Protein AF-A0A957QWM1-F1 (afdb_monomer_lite)

Radius of gyration: 22.32 Å; chains: 1; bounding box: 56×51×62 Å

Structure (mmCIF, N/CA/C/O backbone):
data_AF-A0A957QWM1-F1
#
_entry.id   AF-A0A957QWM1-F1
#
loop_
_atom_site.group_PDB
_atom_site.id
_atom_site.type_symbol
_atom_site.label_atom_id
_atom_site.label_alt_id
_atom_site.label_comp_id
_atom_site.label_asym_id
_atom_site.label_entity_id
_atom_site.label_seq_id
_atom_site.pdbx_PDB_ins_code
_atom_site.Cartn_x
_atom_site.Cartn_y
_atom_site.Cartn_z
_atom_site.occupancy
_atom_site.B_iso_or_equiv
_atom_site.auth_seq_id
_atom_site.auth_comp_id
_atom_site.auth_asym_id
_atom_site.auth_atom_id
_atom_site.pdbx_PDB_model_num
ATOM 1 N N . MET A 1 1 ? -5.860 8.822 11.029 1.00 34.59 1 MET A N 1
ATOM 2 C CA . MET A 1 1 ? -6.013 9.009 9.568 1.00 34.59 1 MET A CA 1
ATOM 3 C C . MET A 1 1 ? -4.699 9.344 8.873 1.00 34.59 1 MET A C 1
ATOM 5 O O . MET A 1 1 ? -4.435 8.721 7.858 1.00 34.59 1 MET A O 1
ATOM 9 N N . GLU A 1 2 ? -3.832 10.205 9.425 1.00 30.52 2 GLU A N 1
ATOM 10 C CA . GLU A 1 2 ? -2.492 10.461 8.845 1.00 30.52 2 GLU A CA 1
ATOM 11 C C . GLU A 1 2 ? -1.639 9.195 8.665 1.00 30.52 2 GLU A C 1
ATOM 13 O O . GLU A 1 2 ? -0.964 9.051 7.654 1.00 30.52 2 GLU A O 1
ATOM 18 N N . LEU A 1 3 ? -1.710 8.251 9.607 1.00 34.56 3 LEU A N 1
ATOM 19 C CA . LEU A 1 3 ? -0.945 7.001 9.556 1.00 34.56 3 LEU A CA 1
ATOM 20 C C . LEU A 1 3 ? -1.414 6.078 8.418 1.00 34.56 3 LEU A C 1
ATOM 22 O O . LEU A 1 3 ? -0.586 5.523 7.711 1.00 34.56 3 LEU A O 1
ATOM 26 N N . LEU A 1 4 ? -2.730 5.995 8.187 1.00 35.75 4 LEU A N 1
ATOM 27 C CA . LEU A 1 4 ? -3.327 5.248 7.074 1.00 35.75 4 LEU A CA 1
ATOM 28 C C . LEU A 1 4 ? -2.983 5.904 5.729 1.00 35.75 4 LEU A C 1
ATOM 30 O O . LEU A 1 4 ? -2.575 5.219 4.802 1.00 35.75 4 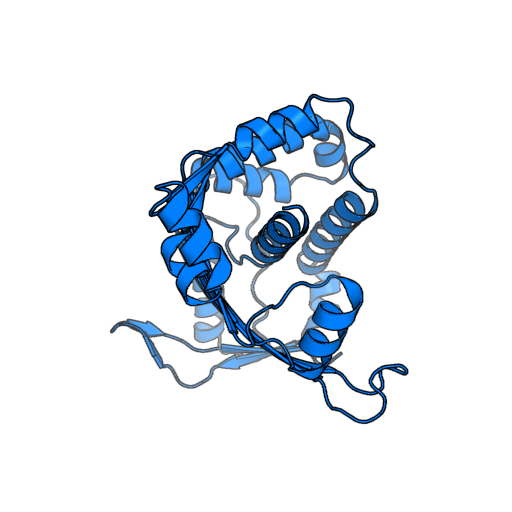LEU A O 1
ATOM 34 N N . ALA A 1 5 ? -3.070 7.235 5.645 1.00 37.25 5 ALA A N 1
ATOM 35 C CA . ALA A 1 5 ? -2.686 7.984 4.452 1.00 37.25 5 ALA A CA 1
ATOM 36 C C . ALA A 1 5 ? -1.186 7.840 4.139 1.00 37.25 5 ALA A C 1
ATOM 38 O O . ALA A 1 5 ? -0.833 7.652 2.982 1.00 37.25 5 ALA A O 1
ATOM 39 N N . MET A 1 6 ? -0.303 7.856 5.147 1.00 37.59 6 MET A N 1
ATOM 40 C CA . MET A 1 6 ? 1.131 7.580 4.966 1.00 37.59 6 MET A CA 1
ATOM 41 C C . MET A 1 6 ? 1.401 6.137 4.538 1.00 37.59 6 MET A C 1
ATOM 43 O O . MET A 1 6 ? 2.306 5.917 3.739 1.00 37.59 6 MET A O 1
ATOM 47 N N . LEU A 1 7 ? 0.639 5.170 5.055 1.00 37.47 7 LEU A N 1
ATOM 48 C CA . LEU A 1 7 ? 0.770 3.761 4.685 1.00 37.47 7 LEU A CA 1
ATOM 49 C C . LEU A 1 7 ? 0.307 3.528 3.240 1.00 37.47 7 LEU A C 1
ATOM 51 O O . LEU A 1 7 ? 0.988 2.862 2.473 1.00 37.47 7 LEU A O 1
ATOM 55 N N . ILE A 1 8 ? -0.797 4.155 2.830 1.00 42.56 8 ILE A N 1
ATOM 56 C CA . ILE A 1 8 ? -1.277 4.118 1.444 1.00 42.56 8 ILE A CA 1
ATOM 57 C C . ILE A 1 8 ? -0.281 4.823 0.513 1.00 42.56 8 ILE A C 1
ATOM 59 O O . ILE A 1 8 ? 0.028 4.291 -0.548 1.00 42.56 8 ILE A O 1
ATOM 63 N N . LEU A 1 9 ? 0.289 5.968 0.914 1.00 39.12 9 LEU A N 1
ATOM 64 C CA . LEU A 1 9 ? 1.302 6.672 0.117 1.00 39.12 9 LEU A CA 1
ATOM 65 C C . LEU A 1 9 ? 2.600 5.863 -0.016 1.00 39.12 9 LEU A C 1
ATOM 67 O O . LEU A 1 9 ? 3.214 5.854 -1.081 1.00 39.12 9 LEU A O 1
ATOM 71 N N . SER A 1 10 ? 3.030 5.186 1.053 1.00 36.62 10 SER A N 1
ATOM 72 C CA . SER A 1 10 ? 4.232 4.352 1.024 1.00 36.62 10 SER A CA 1
ATOM 73 C C . SER A 1 10 ? 4.019 3.098 0.181 1.00 36.62 10 SER A C 1
ATOM 75 O O . SER A 1 10 ? 4.904 2.744 -0.590 1.00 36.62 10 SER A O 1
ATOM 77 N N . ILE A 1 11 ? 2.830 2.494 0.227 1.00 40.88 11 ILE A N 1
ATOM 78 C CA . ILE A 1 11 ? 2.444 1.391 -0.660 1.00 40.88 11 ILE A CA 1
ATOM 79 C C . ILE A 1 11 ? 2.348 1.872 -2.114 1.00 40.88 11 ILE A C 1
ATOM 81 O O . ILE A 1 11 ? 2.872 1.208 -3.004 1.00 40.88 11 ILE A O 1
ATOM 85 N N . ALA A 1 12 ? 1.773 3.054 -2.363 1.00 40.28 12 ALA A N 1
ATOM 86 C CA . ALA A 1 12 ? 1.690 3.651 -3.696 1.00 40.28 12 ALA A CA 1
ATOM 87 C C . ALA A 1 12 ? 3.078 3.926 -4.301 1.00 40.28 12 ALA A C 1
ATOM 89 O O . ALA A 1 12 ? 3.280 3.737 -5.498 1.00 40.28 12 ALA A O 1
ATOM 90 N N . MET A 1 13 ? 4.061 4.300 -3.473 1.00 38.62 13 MET A N 1
ATOM 91 C CA . MET A 1 13 ? 5.461 4.452 -3.893 1.00 38.62 13 MET A CA 1
ATOM 92 C C . MET A 1 13 ? 6.170 3.123 -4.193 1.00 38.62 13 MET A C 1
ATOM 94 O O . MET A 1 13 ? 7.226 3.132 -4.822 1.00 38.62 13 MET A O 1
ATOM 98 N N . TRP A 1 14 ? 5.616 1.994 -3.748 1.00 35.03 14 TRP A N 1
ATOM 99 C CA . TRP A 1 14 ? 6.158 0.653 -3.976 1.00 35.03 14 TRP A CA 1
ATOM 100 C C . TRP A 1 14 ? 5.476 -0.083 -5.137 1.00 35.03 14 TRP A C 1
ATOM 102 O O . TRP A 1 14 ? 5.894 -1.192 -5.463 1.00 35.03 14 TRP A O 1
ATOM 112 N N . LEU A 1 15 ? 4.469 0.521 -5.783 1.00 37.53 15 LEU A N 1
ATOM 113 C CA . LEU A 1 15 ? 3.769 -0.051 -6.935 1.00 37.53 15 LEU A CA 1
ATOM 114 C C . LEU A 1 15 ? 4.699 -0.132 -8.163 1.00 37.53 15 LEU A C 1
ATOM 116 O O . LEU A 1 15 ? 5.075 0.902 -8.722 1.00 37.53 15 LEU A O 1
ATOM 120 N N . PRO A 1 16 ? 5.047 -1.337 -8.650 1.00 33.38 16 PRO A N 1
ATOM 121 C CA . PRO A 1 16 ? 5.692 -1.490 -9.942 1.00 33.38 16 PRO A CA 1
ATOM 122 C C . PRO A 1 16 ? 4.614 -1.425 -11.030 1.00 33.38 16 PRO A C 1
ATOM 124 O O . PRO A 1 16 ? 3.772 -2.312 -11.105 1.00 33.38 16 PRO A O 1
ATOM 127 N N . GLY A 1 17 ? 4.609 -0.389 -11.873 1.00 35.97 17 GLY A N 1
ATOM 128 C CA . GLY A 1 17 ? 3.589 -0.310 -12.932 1.00 35.97 17 GLY A CA 1
ATOM 129 C C . GLY A 1 17 ? 3.550 0.941 -13.805 1.00 35.97 17 GLY A C 1
ATOM 130 O O . GLY A 1 17 ? 2.538 1.201 -14.446 1.00 35.97 17 GLY A O 1
ATOM 131 N N . ALA A 1 18 ? 4.623 1.727 -13.880 1.00 38.81 18 ALA A N 1
ATOM 132 C CA . ALA A 1 18 ? 4.683 2.822 -14.842 1.00 38.81 18 ALA A CA 1
ATOM 133 C C . ALA A 1 18 ? 5.140 2.272 -16.193 1.00 38.81 18 ALA A C 1
ATOM 135 O O . ALA A 1 18 ? 6.291 1.885 -16.292 1.00 38.81 18 ALA A O 1
ATOM 136 N N . GLY A 1 19 ? 4.304 2.263 -17.235 1.00 35.34 19 GLY A N 1
ATOM 137 C CA . GLY A 1 19 ? 4.835 2.182 -18.600 1.00 35.34 19 GLY A CA 1
ATOM 138 C C . GLY A 1 19 ? 3.848 2.308 -19.755 1.00 35.34 19 GLY A C 1
ATOM 139 O O . GLY A 1 19 ? 4.083 3.202 -20.518 1.00 35.34 19 GLY A O 1
ATOM 140 N N . ALA A 1 20 ? 2.747 1.589 -19.916 1.00 38.19 20 ALA A N 1
ATOM 141 C CA . ALA A 1 20 ? 2.000 1.350 -21.164 1.00 38.19 20 ALA A CA 1
ATOM 142 C C . ALA A 1 20 ? 2.795 1.187 -22.500 1.00 38.19 20 ALA A C 1
ATOM 144 O O . ALA A 1 20 ? 3.648 2.007 -22.861 1.00 38.19 20 ALA A O 1
ATOM 145 N N . PRO A 1 21 ? 2.422 0.189 -23.322 1.00 41.09 21 PRO A N 1
ATOM 146 C CA . PRO A 1 21 ? 2.921 0.030 -24.675 1.00 41.09 21 PRO A CA 1
ATOM 147 C C . PRO A 1 21 ? 2.126 0.909 -25.657 1.00 41.09 21 PRO A C 1
ATOM 149 O O . PRO A 1 21 ? 0.908 1.037 -25.585 1.00 41.09 21 PRO A O 1
ATOM 152 N N . GLU A 1 22 ? 2.852 1.467 -26.620 1.00 38.69 22 GLU A N 1
ATOM 153 C CA . GLU A 1 22 ? 2.369 2.040 -27.882 1.00 38.69 22 GLU A CA 1
ATOM 154 C C . GLU A 1 22 ? 1.848 3.500 -27.922 1.00 38.69 22 GLU A C 1
ATOM 156 O O . GLU A 1 22 ? 0.783 3.882 -27.453 1.00 38.69 22 GLU A O 1
ATOM 161 N N . GLN A 1 23 ? 2.606 4.281 -28.704 1.00 34.94 23 GLN A N 1
ATOM 162 C CA . GLN A 1 23 ? 2.268 5.547 -29.368 1.00 34.94 23 GLN A CA 1
ATOM 163 C C . GLN A 1 23 ? 2.205 6.828 -28.530 1.00 34.94 23 GLN A C 1
ATOM 165 O O . GLN A 1 23 ? 1.185 7.507 -28.452 1.00 34.94 23 GLN A O 1
ATOM 170 N N . ARG A 1 24 ? 3.382 7.272 -28.091 1.00 33.34 24 ARG A N 1
ATOM 171 C CA . ARG A 1 24 ? 3.915 8.637 -28.279 1.00 33.34 24 ARG A CA 1
ATOM 172 C C . ARG A 1 24 ? 5.374 8.631 -27.831 1.00 33.34 24 ARG A C 1
ATOM 174 O O . ARG A 1 24 ? 5.812 7.643 -27.261 1.00 33.34 24 ARG A O 1
ATOM 181 N N . GLU A 1 25 ? 6.127 9.674 -28.164 1.00 37.94 25 GLU A N 1
ATOM 182 C CA . GLU A 1 25 ? 7.567 9.856 -27.903 1.00 37.94 25 GLU A CA 1
ATOM 183 C C . GLU A 1 25 ? 7.906 9.903 -26.393 1.00 37.94 25 GLU A C 1
ATOM 185 O O . GLU A 1 25 ? 8.427 10.890 -25.885 1.00 37.94 25 GLU A O 1
ATOM 190 N N . VAL A 1 26 ? 7.580 8.841 -25.660 1.00 41.78 26 VAL A N 1
ATOM 191 C CA . VAL A 1 26 ? 7.938 8.609 -24.263 1.00 41.78 26 VAL A CA 1
ATOM 192 C C . VAL A 1 26 ? 9.205 7.746 -24.280 1.00 41.78 26 VAL A C 1
ATOM 194 O O . VAL A 1 26 ? 9.207 6.709 -24.952 1.00 41.78 26 VAL A O 1
ATOM 197 N N . PRO A 1 27 ? 10.303 8.150 -23.618 1.00 44.88 27 PRO A N 1
ATOM 198 C CA . PRO A 1 27 ? 11.461 7.278 -23.485 1.00 44.88 27 PRO A CA 1
ATOM 199 C C . PRO A 1 27 ? 11.049 5.999 -22.732 1.00 44.88 27 PRO A C 1
ATOM 201 O O . PRO A 1 27 ? 10.305 6.103 -21.755 1.00 44.88 27 PRO A O 1
ATOM 204 N N . PRO A 1 28 ? 11.494 4.807 -23.167 1.00 52.81 28 PRO A N 1
ATOM 205 C CA . PRO A 1 28 ? 11.168 3.558 -22.487 1.00 52.81 28 PRO A CA 1
ATOM 206 C C . PRO A 1 28 ? 11.702 3.577 -21.052 1.00 52.81 28 PRO A C 1
ATOM 208 O O . PRO A 1 28 ? 12.704 4.237 -20.764 1.00 52.81 28 PRO A O 1
ATOM 211 N N . LEU A 1 29 ? 11.042 2.830 -20.163 1.00 57.38 29 LEU A N 1
ATOM 212 C CA . LEU A 1 29 ? 11.568 2.548 -18.829 1.00 57.38 29 LEU A CA 1
ATOM 213 C C . LEU A 1 29 ? 13.018 2.064 -18.926 1.00 57.38 29 LEU A C 1
ATOM 215 O O . LEU A 1 29 ? 13.377 1.410 -19.914 1.00 57.38 29 LEU A O 1
ATOM 219 N N . PRO A 1 30 ? 13.859 2.344 -17.914 1.00 63.72 30 PRO A N 1
ATOM 220 C CA . PRO A 1 30 ? 15.186 1.760 -17.887 1.00 63.72 30 PRO A CA 1
ATOM 221 C C . PRO A 1 30 ? 15.051 0.229 -17.956 1.00 63.72 30 PRO A C 1
ATOM 223 O O . PRO A 1 30 ? 14.226 -0.339 -17.227 1.00 63.72 30 PRO A O 1
ATOM 226 N N . PRO A 1 31 ? 15.836 -0.440 -18.821 1.00 71.62 31 PRO A N 1
ATOM 227 C CA . PRO A 1 31 ? 15.739 -1.882 -19.015 1.00 71.62 31 PRO A CA 1
ATOM 228 C C . PRO A 1 31 ? 15.984 -2.608 -17.687 1.00 71.62 31 PRO A C 1
ATOM 230 O O . PRO A 1 31 ? 16.801 -2.127 -16.896 1.00 71.62 31 PRO A O 1
ATOM 233 N N . PRO A 1 32 ? 15.330 -3.752 -17.418 1.00 77.00 32 PRO A N 1
ATOM 234 C CA . PRO A 1 32 ? 15.515 -4.479 -16.166 1.00 77.00 32 PRO A CA 1
ATOM 235 C C . PRO A 1 32 ? 16.982 -4.889 -15.972 1.00 77.00 32 PRO A C 1
ATOM 237 O O . PRO A 1 32 ? 17.725 -5.085 -16.935 1.00 77.00 32 PRO A O 1
ATOM 240 N N . PHE A 1 33 ? 17.414 -5.025 -14.715 1.00 81.06 33 PHE A N 1
ATOM 241 C CA . PHE A 1 33 ? 18.692 -5.684 -14.440 1.00 81.06 33 PHE A CA 1
ATOM 242 C C . PHE A 1 33 ? 18.548 -7.156 -14.814 1.00 81.06 33 PHE A C 1
ATOM 244 O O . PHE A 1 33 ? 17.674 -7.838 -14.286 1.00 81.06 33 PHE A O 1
ATOM 251 N N . CYS A 1 34 ? 19.383 -7.631 -15.733 1.00 82.50 34 CYS A N 1
ATOM 252 C CA . CYS A 1 34 ? 19.336 -9.021 -16.183 1.00 82.50 34 CYS A CA 1
ATOM 253 C C . CYS A 1 34 ? 20.500 -9.863 -15.657 1.00 82.50 34 CYS A C 1
ATOM 255 O O . CYS A 1 34 ? 20.412 -11.085 -15.709 1.00 82.50 34 CYS A O 1
ATOM 257 N N . GLY A 1 35 ? 21.567 -9.249 -15.131 1.00 79.06 35 GLY A N 1
ATOM 258 C CA . GLY A 1 35 ? 22.731 -9.973 -14.616 1.00 79.06 35 GLY A CA 1
ATOM 259 C C . GLY A 1 35 ? 23.255 -11.016 -15.614 1.00 79.06 35 GLY A C 1
ATOM 260 O O . GLY A 1 35 ? 23.570 -10.687 -16.757 1.00 79.06 35 GLY A O 1
ATOM 261 N N . GLU A 1 36 ? 23.311 -12.281 -15.184 1.00 82.56 36 GLU A N 1
ATOM 262 C CA . GLU A 1 36 ? 23.739 -13.427 -16.005 1.00 82.56 36 GLU A CA 1
ATOM 263 C C . GLU A 1 36 ? 22.579 -14.231 -16.630 1.00 82.56 36 GLU A C 1
ATOM 265 O O . GLU A 1 36 ? 22.805 -15.327 -17.150 1.00 82.56 36 GLU A O 1
ATOM 270 N N . LEU A 1 37 ? 21.340 -13.726 -16.583 1.00 87.06 37 LEU A N 1
ATOM 271 C CA . LEU A 1 37 ? 20.200 -14.389 -17.219 1.00 87.06 37 LEU A CA 1
ATOM 272 C C . LEU A 1 37 ? 20.422 -14.553 -18.725 1.00 87.06 37 LEU A C 1
ATOM 274 O O . LEU A 1 37 ? 21.062 -13.728 -19.386 1.00 87.06 37 LEU A O 1
ATOM 278 N N . ASP A 1 38 ? 19.848 -15.615 -19.291 1.00 90.12 38 ASP A N 1
ATOM 279 C CA . ASP A 1 38 ? 19.834 -15.755 -20.738 1.00 90.12 38 ASP A CA 1
ATOM 280 C C . ASP A 1 38 ? 18.913 -14.710 -21.396 1.00 90.12 38 ASP A C 1
ATOM 282 O O . ASP A 1 38 ? 18.104 -14.035 -20.753 1.00 90.12 38 ASP A O 1
ATOM 286 N N . ALA A 1 39 ? 19.057 -14.545 -22.711 1.00 88.19 39 ALA A N 1
ATOM 287 C CA . ALA A 1 39 ? 18.313 -13.525 -23.443 1.00 88.19 39 ALA A CA 1
ATOM 288 C C . ALA A 1 39 ? 16.790 -13.742 -23.409 1.00 88.19 39 ALA A C 1
ATOM 290 O O . ALA A 1 39 ? 16.049 -12.770 -23.518 1.00 88.19 39 ALA A O 1
ATOM 291 N N . ALA A 1 40 ? 16.319 -14.986 -23.277 1.00 88.25 40 ALA A N 1
ATOM 292 C CA . ALA A 1 40 ? 14.891 -15.275 -23.221 1.00 88.25 40 ALA A CA 1
ATOM 293 C C . ALA A 1 40 ? 14.315 -14.905 -21.847 1.00 88.25 40 ALA A C 1
ATOM 295 O O . ALA A 1 40 ? 13.257 -14.288 -21.772 1.00 88.25 40 ALA A O 1
ATOM 296 N N . ASP A 1 41 ? 15.039 -15.202 -20.772 1.00 89.56 41 ASP A N 1
ATOM 297 C CA . ASP A 1 41 ? 14.650 -14.857 -19.407 1.00 89.56 41 ASP A CA 1
ATOM 298 C C . ASP A 1 41 ? 14.733 -13.350 -19.137 1.00 89.56 41 ASP A C 1
ATOM 300 O O . ASP A 1 41 ? 13.843 -12.781 -18.506 1.00 89.56 41 ASP A O 1
ATOM 304 N N . CYS A 1 42 ? 15.752 -12.677 -19.675 1.00 88.00 42 CYS A N 1
ATOM 305 C CA . CYS A 1 42 ? 15.836 -11.217 -19.644 1.00 88.00 42 CYS A CA 1
ATOM 306 C C . CYS A 1 42 ? 14.675 -10.568 -20.421 1.00 88.00 42 CYS A C 1
ATOM 308 O O . CYS A 1 42 ? 14.117 -9.564 -19.975 1.00 88.00 42 CYS A O 1
ATOM 310 N N . GLN A 1 43 ? 14.253 -11.169 -21.543 1.00 87.62 43 GLN A N 1
ATOM 311 C CA . GLN A 1 43 ? 13.085 -10.699 -22.288 1.00 87.62 43 GLN A CA 1
ATOM 312 C C . GLN A 1 43 ? 11.792 -10.856 -21.477 1.00 87.62 43 GLN A C 1
ATOM 314 O O . GLN A 1 43 ? 10.982 -9.940 -21.482 1.00 87.62 43 GLN A O 1
ATOM 319 N N . LEU A 1 44 ? 11.619 -11.942 -20.714 1.00 86.19 44 LEU A N 1
ATOM 320 C CA . LEU A 1 44 ? 10.452 -12.101 -19.833 1.00 86.19 44 LEU A CA 1
ATOM 321 C C . LEU A 1 44 ? 10.361 -10.997 -18.769 1.00 86.19 44 LEU A C 1
ATOM 323 O O . LEU A 1 44 ? 9.262 -10.553 -18.445 1.00 86.19 44 LEU A O 1
ATOM 327 N N . LEU A 1 45 ? 11.495 -10.532 -18.235 1.00 83.19 45 LEU A N 1
ATOM 328 C CA . LEU A 1 45 ? 11.518 -9.394 -17.312 1.00 83.19 45 LEU A CA 1
ATOM 329 C C . LEU A 1 45 ? 11.141 -8.081 -18.007 1.00 83.19 45 LEU A C 1
ATOM 331 O O . LEU A 1 45 ? 10.423 -7.277 -17.417 1.00 83.19 45 LEU A O 1
ATOM 335 N N . ALA A 1 46 ? 11.596 -7.871 -19.244 1.00 81.50 46 ALA A N 1
ATOM 336 C CA . ALA A 1 46 ? 11.244 -6.690 -20.030 1.00 81.50 46 ALA A CA 1
ATOM 337 C C . ALA A 1 46 ? 9.750 -6.686 -20.400 1.00 81.50 46 ALA A C 1
ATOM 339 O O . ALA A 1 46 ? 9.069 -5.689 -20.176 1.00 81.50 46 ALA A O 1
ATOM 340 N N . ASP A 1 47 ? 9.229 -7.822 -20.867 1.00 81.62 47 ASP A N 1
ATOM 341 C CA . ASP A 1 47 ? 7.812 -8.005 -21.190 1.00 81.62 47 ASP A CA 1
ATOM 342 C C . ASP A 1 47 ? 6.945 -7.826 -19.935 1.00 81.62 47 ASP A C 1
ATOM 344 O O . ASP A 1 47 ? 5.908 -7.171 -19.974 1.00 81.62 47 ASP A O 1
ATOM 348 N N . SER A 1 48 ? 7.383 -8.358 -18.789 1.00 78.81 48 SER A N 1
ATOM 349 C CA . SER A 1 48 ? 6.714 -8.147 -17.500 1.00 78.81 48 SER A CA 1
ATOM 350 C C . SER A 1 48 ? 6.685 -6.665 -17.119 1.00 78.81 48 SER A C 1
ATOM 352 O O . SER A 1 48 ? 5.635 -6.148 -16.743 1.00 78.81 48 SER A O 1
ATOM 354 N N . GLN A 1 49 ? 7.804 -5.949 -17.279 1.00 72.12 49 GLN A N 1
ATOM 355 C CA . GLN A 1 49 ? 7.881 -4.512 -17.014 1.00 72.12 49 GLN A CA 1
ATOM 356 C C . GLN A 1 49 ? 6.926 -3.711 -17.915 1.00 72.12 49 GLN A C 1
ATOM 358 O O . GLN A 1 49 ? 6.296 -2.773 -17.433 1.00 72.12 49 GLN A O 1
ATOM 363 N N . GLU A 1 50 ? 6.777 -4.099 -19.185 1.00 71.44 50 GLU A N 1
ATOM 364 C CA . GLU A 1 50 ? 5.851 -3.498 -20.158 1.00 71.44 50 GLU A CA 1
ATOM 365 C C . GLU A 1 50 ? 4.375 -3.858 -19.899 1.00 71.44 50 GLU A C 1
ATOM 367 O O . GLU A 1 50 ? 3.481 -3.046 -20.144 1.00 71.44 50 GLU A O 1
ATOM 372 N N . LEU A 1 51 ? 4.101 -5.044 -19.355 1.00 71.62 51 LEU A N 1
ATOM 373 C CA . LEU A 1 51 ? 2.749 -5.472 -18.991 1.00 71.62 51 LEU A CA 1
ATOM 374 C C . LEU A 1 51 ? 2.268 -4.830 -17.687 1.00 71.62 51 LEU A C 1
ATOM 376 O O . LEU A 1 51 ? 1.146 -4.328 -17.640 1.00 71.62 51 LEU A O 1
ATOM 380 N N . MET A 1 52 ? 3.115 -4.783 -16.652 1.00 66.19 52 MET A N 1
ATOM 381 C CA . MET A 1 52 ? 2.817 -4.118 -15.366 1.00 66.19 52 MET A CA 1
ATOM 382 C C . MET A 1 52 ? 2.445 -2.647 -15.551 1.00 66.19 52 MET A C 1
ATOM 384 O O . MET A 1 52 ? 1.645 -2.060 -14.835 1.00 66.19 52 MET A O 1
ATOM 388 N N . ALA A 1 53 ? 3.022 -2.086 -16.589 1.00 61.91 53 ALA A N 1
ATOM 389 C CA . ALA A 1 53 ? 2.872 -0.757 -17.103 1.00 61.91 53 ALA A CA 1
ATOM 390 C C . ALA A 1 53 ? 1.446 -0.397 -17.582 1.00 61.91 53 ALA A C 1
ATOM 392 O O . ALA A 1 53 ? 1.131 0.788 -17.692 1.00 61.91 53 ALA A O 1
ATOM 393 N N . GLY A 1 54 ? 0.597 -1.388 -17.869 1.00 62.00 54 GLY A N 1
ATOM 394 C CA . GLY A 1 54 ? -0.817 -1.217 -18.226 1.00 62.00 54 GLY A CA 1
ATOM 395 C C . GLY A 1 54 ? -1.782 -1.811 -17.199 1.00 62.00 54 GLY A C 1
ATOM 396 O O . GLY A 1 54 ? -2.939 -2.059 -17.529 1.00 62.00 54 GLY A O 1
ATOM 397 N N . VAL A 1 55 ? -1.316 -2.108 -15.982 1.00 67.69 55 VAL A N 1
ATOM 398 C CA . VAL A 1 55 ? -2.151 -2.724 -14.950 1.00 67.69 55 VAL A CA 1
ATOM 399 C C . VAL A 1 55 ? -3.104 -1.688 -14.353 1.00 67.69 55 VAL A C 1
ATOM 401 O O . VAL A 1 55 ? -2.691 -0.728 -13.711 1.00 67.69 55 VAL A O 1
ATOM 404 N N . GLU A 1 56 ? -4.400 -1.916 -14.554 1.00 70.31 56 GLU A N 1
ATOM 405 C CA . GLU A 1 56 ? -5.494 -1.098 -14.007 1.00 70.31 56 GLU A CA 1
ATOM 406 C C . GLU A 1 56 ? -5.962 -1.608 -12.635 1.00 70.31 56 GLU A C 1
ATOM 408 O O . GLU A 1 56 ? -6.746 -0.956 -11.950 1.00 70.31 56 GLU A O 1
ATOM 413 N N . SER A 1 57 ? -5.501 -2.792 -12.223 1.00 77.75 57 SER A N 1
ATOM 414 C CA . SER A 1 57 ? -5.873 -3.404 -10.951 1.00 77.75 57 SER A CA 1
ATOM 415 C C . SER A 1 57 ? -4.761 -4.267 -10.378 1.00 77.75 57 SER A C 1
ATOM 417 O O . SER A 1 57 ? -4.239 -5.138 -11.073 1.00 77.75 57 SER A O 1
ATOM 419 N N . MET A 1 58 ? -4.457 -4.108 -9.098 1.00 77.62 58 MET A N 1
ATOM 420 C CA . MET A 1 58 ? -3.440 -4.884 -8.403 1.00 77.62 58 MET A CA 1
ATOM 421 C C . MET A 1 58 ? -4.021 -5.505 -7.137 1.00 77.62 58 MET A C 1
ATOM 423 O O . MET A 1 58 ? -4.719 -4.842 -6.380 1.00 77.62 58 MET A O 1
ATOM 427 N N . THR A 1 59 ? -3.670 -6.760 -6.875 1.00 78.88 59 THR A N 1
ATOM 428 C CA . THR A 1 59 ? -3.863 -7.401 -5.572 1.00 78.88 59 THR A CA 1
ATOM 429 C C . THR A 1 59 ? -2.516 -7.585 -4.889 1.00 78.88 59 THR A C 1
ATOM 431 O O . THR A 1 59 ? -1.561 -8.043 -5.518 1.00 78.88 59 THR A O 1
ATOM 434 N N . MET A 1 60 ? -2.439 -7.265 -3.607 1.00 76.44 60 MET A N 1
ATOM 435 C CA . MET A 1 60 ? -1.245 -7.372 -2.785 1.00 76.44 60 MET A CA 1
ATOM 436 C C . MET A 1 60 ? -1.591 -8.098 -1.492 1.00 76.44 60 MET A C 1
ATOM 438 O O . MET A 1 60 ? -2.563 -7.750 -0.836 1.00 76.44 60 MET A O 1
ATOM 442 N N . ALA A 1 61 ? -0.757 -9.060 -1.117 1.00 79.75 61 ALA A N 1
ATOM 443 C CA . ALA A 1 61 ? -0.766 -9.662 0.207 1.00 79.75 61 ALA A CA 1
ATOM 444 C C . ALA A 1 61 ? 0.559 -9.312 0.890 1.00 79.75 61 ALA A C 1
ATOM 446 O O . ALA A 1 61 ? 1.633 -9.504 0.312 1.00 79.75 61 ALA A O 1
ATOM 447 N N . LEU A 1 62 ? 0.489 -8.777 2.102 1.00 76.44 62 LEU A N 1
ATOM 448 C CA . LEU A 1 62 ? 1.631 -8.403 2.924 1.00 76.44 62 LEU A CA 1
ATOM 449 C C . LEU A 1 62 ? 1.539 -9.138 4.257 1.00 76.44 62 LEU A C 1
ATOM 451 O O . LEU A 1 62 ? 0.517 -9.082 4.930 1.00 76.44 62 LEU A O 1
ATOM 455 N N . GLN A 1 63 ? 2.638 -9.764 4.664 1.00 80.88 63 GLN A N 1
ATOM 456 C CA . GLN A 1 63 ? 2.804 -10.297 6.009 1.00 80.88 63 GLN A CA 1
ATOM 457 C C . GLN A 1 63 ? 4.075 -9.707 6.618 1.00 80.88 63 GLN A C 1
ATOM 459 O O . GLN A 1 63 ? 5.142 -9.738 6.002 1.00 80.88 63 GLN A O 1
ATOM 464 N N . VAL A 1 64 ? 3.954 -9.155 7.821 1.00 80.44 64 VAL A N 1
ATOM 465 C CA . VAL A 1 64 ? 5.051 -8.571 8.589 1.00 80.44 64 VAL A CA 1
ATOM 466 C C . VAL A 1 64 ? 5.076 -9.209 9.967 1.00 80.44 64 VAL A C 1
ATOM 468 O O . VAL A 1 64 ? 4.128 -9.088 10.736 1.00 80.44 64 VAL A O 1
ATOM 471 N N . ASP A 1 65 ? 6.206 -9.826 10.288 1.00 81.56 65 ASP A N 1
ATOM 472 C CA . ASP A 1 65 ? 6.524 -10.315 11.622 1.00 81.56 65 ASP A CA 1
ATOM 473 C C . ASP A 1 65 ? 7.698 -9.490 12.159 1.00 81.56 65 ASP A C 1
ATOM 475 O O . ASP A 1 65 ? 8.812 -9.545 11.628 1.00 81.56 65 ASP A O 1
ATOM 479 N N . ALA A 1 66 ? 7.458 -8.694 13.199 1.00 78.31 66 ALA A N 1
ATOM 480 C CA . ALA A 1 66 ? 8.471 -7.840 13.806 1.00 78.31 66 ALA A CA 1
ATOM 481 C C . ALA A 1 66 ? 8.744 -8.263 15.251 1.00 78.31 66 ALA A C 1
ATOM 483 O O . ALA A 1 66 ? 7.831 -8.426 16.054 1.00 78.31 66 ALA A O 1
ATOM 484 N N . ALA A 1 67 ? 10.026 -8.407 15.586 1.00 79.81 67 ALA A N 1
ATOM 485 C CA . ALA A 1 67 ? 10.487 -8.702 16.936 1.00 79.81 67 ALA A CA 1
ATOM 486 C C . ALA A 1 67 ? 11.269 -7.502 17.481 1.00 79.81 67 ALA A C 1
ATOM 488 O O . ALA A 1 67 ? 12.303 -7.129 16.921 1.00 79.81 67 ALA A O 1
ATOM 489 N N . MET A 1 68 ? 10.807 -6.908 18.580 1.00 76.00 68 MET A N 1
ATOM 490 C CA . MET A 1 68 ? 11.508 -5.827 19.273 1.00 76.00 68 MET A CA 1
ATOM 491 C C . MET A 1 68 ? 12.062 -6.307 20.613 1.00 76.00 68 MET A C 1
ATOM 493 O O . MET A 1 68 ? 11.390 -7.001 21.373 1.00 76.00 68 MET A O 1
ATOM 497 N N . ARG A 1 69 ? 13.308 -5.918 20.904 1.00 78.06 69 ARG A N 1
ATOM 498 C CA . ARG A 1 69 ? 14.038 -6.288 22.124 1.00 78.06 69 ARG A CA 1
ATOM 499 C C . ARG A 1 69 ? 14.677 -5.067 22.771 1.00 78.06 69 ARG A C 1
ATOM 501 O O . ARG A 1 69 ? 15.101 -4.150 22.073 1.00 78.06 69 ARG A O 1
ATOM 508 N N . GLY A 1 70 ? 14.837 -5.109 24.093 1.00 67.38 70 GLY A N 1
ATOM 509 C CA . GLY A 1 70 ? 15.647 -4.134 24.832 1.00 67.38 70 GLY A CA 1
ATOM 510 C C . GLY A 1 70 ? 14.971 -2.786 25.089 1.00 67.38 70 GLY A C 1
ATOM 511 O O . GLY A 1 70 ? 15.673 -1.789 25.251 1.00 67.38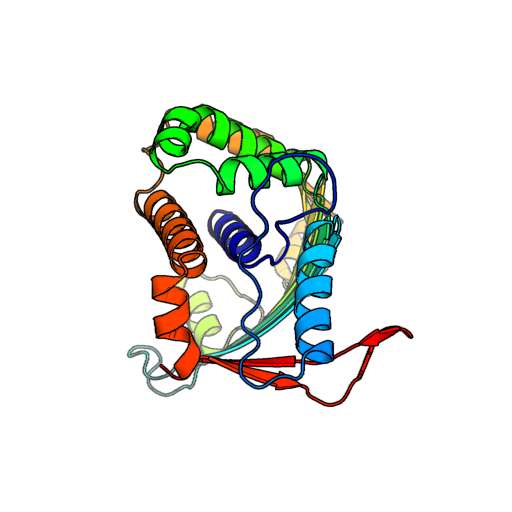 70 GLY A O 1
ATOM 512 N N . ILE A 1 71 ? 13.635 -2.740 25.137 1.00 69.50 71 ILE A N 1
ATOM 513 C CA . ILE A 1 71 ? 12.902 -1.544 25.569 1.00 69.50 71 ILE A CA 1
ATOM 514 C C . ILE A 1 71 ? 13.070 -1.403 27.096 1.00 69.50 71 ILE A C 1
ATOM 516 O O . ILE A 1 71 ? 12.645 -2.302 27.822 1.00 69.50 71 ILE A O 1
ATOM 520 N N . PRO A 1 72 ? 13.691 -0.315 27.606 1.00 62.56 72 PRO A N 1
ATOM 521 C CA . PRO A 1 72 ? 14.094 -0.202 29.014 1.00 62.56 72 PRO A CA 1
ATOM 522 C C . PRO A 1 72 ? 12.963 -0.328 30.044 1.00 62.56 72 PRO A C 1
ATOM 524 O O . PRO A 1 72 ? 13.231 -0.684 31.188 1.00 62.56 72 PRO A O 1
ATOM 527 N N . GLU A 1 73 ? 11.723 -0.029 29.652 1.00 63.91 73 GLU A N 1
ATOM 528 C CA . GLU A 1 73 ? 10.533 -0.094 30.513 1.00 63.91 73 GLU A CA 1
ATOM 529 C C . GLU A 1 73 ? 9.833 -1.465 30.472 1.00 63.91 73 GLU A C 1
ATOM 531 O O . GLU A 1 73 ? 9.116 -1.812 31.404 1.00 63.91 73 GLU A O 1
ATOM 536 N N . LEU A 1 74 ? 10.107 -2.283 29.447 1.00 64.25 74 LEU A N 1
ATOM 537 C CA . LEU A 1 74 ? 9.518 -3.615 29.218 1.00 64.25 74 LEU A CA 1
ATOM 538 C C . LEU A 1 74 ? 10.562 -4.728 29.421 1.00 64.25 74 LEU A C 1
ATOM 540 O O . LEU A 1 74 ? 10.576 -5.731 28.714 1.00 64.25 74 LEU A O 1
ATOM 544 N N . ALA A 1 75 ? 11.471 -4.498 30.373 1.00 52.81 75 ALA A N 1
ATOM 545 C CA . ALA A 1 75 ? 12.872 -4.924 30.389 1.00 52.81 75 ALA A CA 1
ATOM 546 C C . ALA A 1 75 ? 13.218 -6.425 30.254 1.00 52.81 75 ALA A C 1
ATOM 548 O O . ALA A 1 75 ? 14.407 -6.726 30.211 1.00 52.81 75 ALA A O 1
ATOM 549 N N . ASP A 1 76 ? 12.269 -7.353 30.127 1.00 59.38 76 ASP A N 1
ATOM 550 C CA . ASP A 1 76 ? 12.558 -8.793 30.040 1.00 59.38 76 ASP A CA 1
ATOM 551 C C . ASP A 1 76 ? 11.735 -9.563 28.981 1.00 59.38 76 ASP A C 1
ATOM 553 O O . ASP A 1 76 ? 11.919 -10.775 28.849 1.00 59.38 76 ASP A O 1
ATOM 557 N N . GLU A 1 77 ? 10.868 -8.906 28.194 1.00 62.06 77 GLU A N 1
ATOM 558 C CA . GLU A 1 77 ? 10.006 -9.590 27.212 1.00 62.06 77 GLU A CA 1
ATOM 559 C C . GLU A 1 77 ? 10.329 -9.209 25.756 1.00 62.06 77 GLU A C 1
ATOM 561 O O . GLU A 1 77 ? 10.456 -8.037 25.398 1.00 62.06 77 GLU A O 1
ATOM 566 N N . ASP A 1 78 ? 10.468 -10.230 24.902 1.00 68.62 78 ASP A N 1
ATOM 567 C CA . ASP A 1 78 ? 10.536 -10.070 23.448 1.00 68.62 78 ASP A CA 1
ATOM 568 C C . ASP A 1 78 ? 9.144 -9.662 22.946 1.00 68.62 78 ASP A C 1
ATOM 570 O O . ASP A 1 78 ? 8.189 -10.435 23.051 1.00 68.62 78 ASP A O 1
ATOM 574 N N . LEU A 1 79 ? 9.017 -8.459 22.384 1.00 79.25 79 LEU A N 1
ATOM 575 C CA . LEU A 1 79 ? 7.757 -8.009 21.805 1.00 79.25 79 LEU A CA 1
ATOM 576 C C . LEU A 1 79 ? 7.646 -8.524 20.378 1.00 79.25 79 LEU A C 1
ATOM 578 O O . LEU A 1 79 ? 8.424 -8.124 19.510 1.00 79.25 79 LEU A O 1
ATOM 582 N N . MET A 1 80 ? 6.669 -9.389 20.144 1.00 82.44 80 MET A N 1
ATOM 583 C CA . MET A 1 80 ? 6.345 -9.900 18.819 1.00 82.44 80 MET A CA 1
ATOM 584 C C . MET A 1 80 ? 5.102 -9.189 18.297 1.00 82.44 80 MET A C 1
ATOM 586 O O . MET A 1 80 ? 4.067 -9.181 18.958 1.00 82.44 80 MET A O 1
ATOM 590 N N . PHE A 1 81 ? 5.220 -8.611 17.111 1.00 85.69 81 PHE A N 1
ATOM 591 C CA . PHE A 1 81 ? 4.132 -7.986 16.376 1.00 85.69 81 PHE A CA 1
ATOM 592 C C . PHE A 1 81 ? 3.906 -8.782 15.104 1.00 85.69 81 PHE A C 1
ATOM 594 O O . PHE A 1 81 ? 4.863 -9.072 14.383 1.00 85.69 81 PHE A O 1
ATOM 601 N N . GLY A 1 82 ? 2.648 -9.107 14.842 1.00 85.94 82 GLY A N 1
ATOM 602 C CA . GLY A 1 82 ? 2.219 -9.697 13.584 1.00 85.94 82 GLY A CA 1
ATOM 603 C C . GLY A 1 82 ? 1.286 -8.735 12.869 1.00 85.94 82 GLY A C 1
ATOM 604 O O . GLY A 1 82 ? 0.418 -8.131 13.497 1.00 85.94 82 GLY A O 1
ATOM 605 N N . MET A 1 83 ? 1.453 -8.588 11.565 1.00 87.44 83 MET A N 1
ATOM 606 C CA . MET A 1 83 ? 0.499 -7.898 10.709 1.00 87.44 83 MET A CA 1
ATOM 607 C C . MET A 1 83 ? 0.346 -8.689 9.420 1.00 87.44 83 MET A C 1
ATOM 609 O O . MET A 1 83 ? 1.338 -8.977 8.753 1.00 87.44 83 MET A O 1
ATOM 613 N N . SER A 1 84 ? -0.886 -9.001 9.051 1.00 89.56 84 SER A N 1
ATOM 614 C CA . SER A 1 84 ? -1.226 -9.461 7.710 1.00 89.56 84 SER A CA 1
ATOM 615 C C . SER A 1 84 ? -2.204 -8.489 7.077 1.00 89.56 84 SER A C 1
ATOM 617 O O . SER A 1 84 ? -3.088 -7.956 7.743 1.00 89.56 84 SER A O 1
ATOM 619 N N . MET A 1 85 ? -2.025 -8.236 5.790 1.00 86.81 85 MET A N 1
ATOM 620 C CA . MET A 1 85 ? -2.853 -7.320 5.031 1.00 86.81 85 MET A CA 1
ATOM 621 C C . MET A 1 85 ? -3.053 -7.869 3.628 1.00 86.81 85 MET A C 1
ATOM 623 O O . MET A 1 85 ? -2.081 -8.114 2.917 1.00 86.81 85 MET A O 1
ATOM 627 N N . ASP A 1 86 ? -4.306 -7.995 3.224 1.00 89.25 86 ASP A N 1
ATOM 628 C CA . ASP A 1 86 ? -4.711 -8.271 1.857 1.00 89.25 86 ASP A CA 1
ATOM 629 C C . ASP A 1 86 ? -5.359 -7.008 1.298 1.00 89.25 86 ASP A C 1
ATOM 631 O O . ASP A 1 86 ? -6.244 -6.411 1.907 1.00 89.25 86 ASP A O 1
ATOM 635 N N . MET A 1 87 ? -4.886 -6.559 0.144 1.00 84.69 87 MET A N 1
ATOM 636 C CA . MET A 1 87 ? -5.327 -5.323 -0.479 1.00 84.69 87 MET A CA 1
ATOM 637 C C . MET A 1 87 ? -5.595 -5.563 -1.956 1.00 84.69 87 MET A C 1
ATOM 639 O O . MET A 1 87 ? -4.787 -6.173 -2.653 1.00 84.69 87 MET A O 1
ATOM 643 N N . SER A 1 88 ? -6.701 -5.036 -2.460 1.00 85.81 88 SER A N 1
ATOM 644 C CA . SER A 1 88 ? -6.940 -4.891 -3.889 1.00 85.81 88 SER A CA 1
ATOM 645 C C . SER A 1 88 ? -7.133 -3.422 -4.217 1.00 85.81 88 SER A C 1
ATOM 647 O O . SER A 1 88 ? -7.787 -2.694 -3.477 1.00 85.81 88 SER A O 1
ATOM 649 N N . VAL A 1 89 ? -6.507 -2.973 -5.294 1.00 84.06 89 VAL A N 1
ATOM 650 C CA . VAL A 1 89 ? -6.528 -1.586 -5.746 1.00 84.06 89 VAL A CA 1
ATOM 651 C C . VAL A 1 89 ? -6.883 -1.576 -7.216 1.00 84.06 89 VAL A C 1
ATOM 653 O O . VAL A 1 89 ? -6.324 -2.345 -7.992 1.00 84.06 89 VAL A O 1
ATOM 656 N N . HIS A 1 90 ? -7.772 -0.673 -7.597 1.00 84.69 90 HIS A N 1
ATOM 657 C CA . HIS A 1 90 ? -8.123 -0.351 -8.965 1.00 84.69 90 HIS A CA 1
ATOM 658 C C . HIS A 1 90 ? -7.760 1.108 -9.226 1.00 84.69 90 HIS A C 1
ATOM 660 O O . HIS A 1 90 ? -8.166 2.007 -8.489 1.00 84.69 90 HIS A O 1
ATOM 666 N N . LEU A 1 91 ? -6.964 1.321 -10.265 1.00 77.06 91 LEU A N 1
ATOM 667 C CA . LEU A 1 91 ? -6.448 2.622 -10.663 1.00 77.06 91 LEU A CA 1
ATOM 668 C C . LEU A 1 91 ? -7.203 3.103 -11.900 1.00 77.06 91 LEU A C 1
ATOM 670 O O . LEU A 1 91 ? -7.406 2.329 -12.836 1.00 77.06 91 LEU A O 1
ATOM 674 N N . ASP A 1 92 ? -7.560 4.388 -11.937 1.00 78.25 92 ASP A N 1
ATOM 675 C CA . ASP A 1 92 ? -8.072 5.003 -13.161 1.00 78.25 92 ASP A CA 1
ATOM 676 C C . ASP A 1 92 ? -6.948 5.046 -14.222 1.00 78.25 92 ASP A C 1
ATOM 678 O O . ASP A 1 92 ? -5.887 5.641 -13.979 1.00 78.25 92 ASP A O 1
ATOM 682 N N . PRO A 1 93 ? -7.149 4.454 -15.414 1.00 71.94 93 PRO A N 1
ATOM 683 C CA . PRO A 1 93 ? -6.172 4.499 -16.499 1.00 71.94 93 PRO A CA 1
ATOM 684 C C . PRO A 1 93 ? -5.760 5.928 -16.882 1.00 71.94 93 PRO A C 1
ATOM 686 O O . PRO A 1 93 ? -4.587 6.182 -17.163 1.00 71.94 93 PRO A O 1
ATOM 689 N N . ALA A 1 94 ? -6.699 6.880 -16.854 1.00 73.31 94 ALA A N 1
ATOM 690 C CA . ALA A 1 94 ? -6.438 8.278 -17.186 1.00 73.31 94 ALA A CA 1
ATOM 691 C C . ALA A 1 94 ? -5.565 8.972 -16.130 1.00 73.31 94 ALA A C 1
ATOM 693 O O . ALA A 1 94 ? -4.776 9.861 -16.465 1.00 73.31 94 ALA A O 1
ATOM 694 N N . PHE A 1 95 ? -5.680 8.562 -14.865 1.00 72.75 95 PHE A N 1
ATOM 695 C CA . PHE A 1 95 ? -4.802 9.024 -13.796 1.00 72.75 95 PHE A CA 1
ATOM 696 C C . PHE A 1 95 ? -3.394 8.435 -13.943 1.00 72.75 95 PHE A C 1
ATOM 698 O O . PHE A 1 95 ? -2.400 9.159 -13.847 1.00 72.75 95 PHE A O 1
ATOM 705 N N . ASN A 1 96 ? -3.294 7.139 -14.251 1.00 69.75 96 ASN A N 1
ATOM 706 C CA . ASN A 1 96 ? -2.007 6.465 -14.415 1.00 69.75 96 ASN A CA 1
ATOM 707 C C . ASN A 1 96 ? -1.174 7.093 -15.556 1.00 69.75 96 ASN A C 1
ATOM 709 O O . ASN A 1 96 ? 0.030 7.323 -15.421 1.00 69.75 96 ASN A O 1
ATOM 713 N N . GLU A 1 97 ? -1.823 7.479 -16.662 1.00 70.44 97 GLU A N 1
ATOM 714 C CA . GLU A 1 97 ? -1.163 8.218 -17.745 1.00 70.44 97 GLU A CA 1
ATOM 715 C C . GLU A 1 97 ? -0.617 9.586 -17.306 1.00 70.44 97 GLU A C 1
ATOM 717 O O . GLU A 1 97 ? 0.484 9.966 -17.722 1.00 70.44 97 GLU A O 1
ATOM 722 N N . GLN A 1 98 ? -1.359 10.318 -16.470 1.00 69.06 98 GLN A N 1
ATOM 723 C CA . GLN A 1 98 ? -0.956 11.631 -15.959 1.00 69.06 98 GLN A CA 1
ATOM 724 C C . GLN A 1 98 ? 0.210 11.525 -14.975 1.00 69.06 98 GLN A C 1
ATOM 726 O O . GLN A 1 98 ? 1.204 12.238 -15.131 1.00 69.06 98 GLN A O 1
ATOM 731 N N . MET A 1 99 ? 0.146 10.585 -14.029 1.00 66.12 99 MET A N 1
ATOM 732 C CA . MET A 1 99 ? 1.253 10.304 -13.112 1.00 66.12 99 MET A CA 1
ATOM 733 C C . MET A 1 99 ? 2.522 9.902 -13.858 1.00 66.12 99 MET A C 1
ATOM 735 O O . MET A 1 99 ? 3.612 10.345 -13.499 1.00 66.12 99 MET A O 1
ATOM 739 N N . ARG A 1 100 ? 2.399 9.123 -14.939 1.00 65.81 100 ARG A N 1
ATOM 740 C CA . ARG A 1 100 ? 3.536 8.783 -15.803 1.00 65.81 100 ARG A CA 1
ATOM 741 C C . ARG A 1 100 ? 4.146 10.024 -16.453 1.00 65.81 100 ARG A C 1
ATOM 743 O O . ARG A 1 100 ? 5.363 10.177 -16.437 1.00 65.81 100 ARG A O 1
ATOM 750 N N . ALA A 1 101 ? 3.330 10.910 -17.023 1.00 66.56 101 ALA A N 1
ATOM 751 C CA . ALA A 1 101 ? 3.827 12.146 -17.631 1.00 66.56 101 ALA A CA 1
ATOM 752 C C . ALA A 1 101 ? 4.570 13.019 -16.603 1.00 66.56 101 ALA A C 1
ATOM 754 O O . ALA A 1 101 ? 5.628 13.583 -16.891 1.00 66.56 101 ALA A O 1
ATOM 755 N N . LEU A 1 102 ? 4.048 13.064 -15.379 1.00 65.00 102 LEU A N 1
ATOM 756 C CA . LEU A 1 102 ? 4.611 13.832 -14.282 1.00 65.00 102 LEU A CA 1
ATOM 757 C C . LEU A 1 102 ? 5.910 13.225 -13.725 1.00 65.00 102 LEU A C 1
ATOM 759 O O . LEU A 1 102 ? 6.876 13.953 -13.521 1.00 65.00 102 LEU A O 1
ATOM 763 N N . ALA A 1 103 ? 5.979 11.905 -13.529 1.00 59.75 103 ALA A N 1
ATOM 764 C CA . ALA A 1 103 ? 7.187 11.211 -13.063 1.00 59.75 103 ALA A CA 1
ATOM 765 C C . ALA A 1 103 ? 8.380 11.386 -14.020 1.00 59.75 103 ALA A C 1
ATOM 767 O O . ALA A 1 103 ? 9.536 11.304 -13.607 1.00 59.75 103 ALA A O 1
ATOM 768 N N . MET A 1 104 ? 8.087 11.650 -15.295 1.00 60.59 104 MET A N 1
ATOM 769 C CA . MET A 1 104 ? 9.073 11.921 -16.339 1.00 60.59 104 MET A CA 1
ATOM 770 C C . MET A 1 104 ? 9.402 13.413 -16.498 1.00 60.59 104 MET A C 1
ATOM 772 O O . MET A 1 104 ? 10.299 13.755 -17.268 1.00 60.59 104 MET A O 1
ATOM 776 N N . SER A 1 105 ? 8.696 14.300 -15.791 1.00 63.28 105 SER A N 1
ATOM 777 C CA . SER A 1 105 ? 8.960 15.740 -15.805 1.00 63.28 105 SER A CA 1
ATOM 778 C C . SER A 1 105 ? 10.193 16.085 -14.968 1.00 63.28 105 SER A C 1
ATOM 780 O O . SER A 1 105 ? 10.542 15.400 -14.002 1.00 63.28 105 SER A O 1
ATOM 782 N N . GLY A 1 106 ? 10.885 17.165 -15.337 1.00 60.44 106 GLY A N 1
ATOM 783 C CA . GLY A 1 106 ? 12.054 17.618 -14.588 1.00 60.44 106 GLY A CA 1
ATOM 784 C C . GLY A 1 106 ? 11.677 18.129 -13.185 1.00 60.44 106 GLY A C 1
ATOM 785 O O . GLY A 1 106 ? 10.567 18.628 -12.991 1.00 60.44 106 GLY A O 1
ATOM 786 N N . PRO A 1 107 ? 12.598 18.104 -12.198 1.00 56.12 107 PRO A N 1
ATOM 787 C CA . PRO A 1 107 ? 12.334 18.609 -10.843 1.00 56.12 107 PRO A CA 1
ATOM 788 C C . PRO A 1 107 ? 11.832 20.063 -10.800 1.00 56.12 107 PRO A C 1
ATOM 790 O O . PRO A 1 107 ? 11.052 20.431 -9.926 1.00 56.12 107 PRO A O 1
ATOM 793 N N . GLU A 1 108 ? 12.269 20.897 -11.750 1.00 63.78 108 GLU A N 1
ATOM 794 C CA . GLU A 1 108 ? 11.851 22.300 -11.866 1.00 63.78 108 GLU A CA 1
ATOM 795 C C . GLU A 1 108 ? 10.401 22.449 -12.356 1.00 63.78 108 GLU A C 1
ATOM 797 O O . GLU A 1 108 ? 9.688 23.339 -11.894 1.00 63.78 108 GLU A O 1
ATOM 802 N N . GLU A 1 109 ? 9.945 21.564 -13.246 1.00 66.00 109 GLU A N 1
ATOM 803 C CA . GLU A 1 109 ? 8.573 21.553 -13.774 1.00 66.00 109 GLU A CA 1
ATOM 804 C C . GLU A 1 109 ? 7.589 21.054 -12.713 1.00 66.00 109 GLU A C 1
ATOM 806 O O . GLU A 1 109 ? 6.543 21.662 -12.502 1.00 66.00 109 GLU A O 1
ATOM 811 N N . LEU A 1 110 ? 7.981 20.030 -11.956 1.00 64.25 110 LEU A N 1
ATOM 812 C CA . LEU A 1 110 ? 7.242 19.523 -10.797 1.00 64.25 110 LEU A CA 1
ATOM 813 C C . LEU A 1 110 ? 7.053 20.583 -9.702 1.00 64.25 110 LEU A C 1
ATOM 815 O O . LEU A 1 110 ? 5.963 20.733 -9.154 1.00 64.25 110 LEU A O 1
ATOM 819 N N . LEU A 1 111 ? 8.101 21.356 -9.398 1.00 64.69 111 LEU A N 1
ATOM 820 C CA . LEU A 1 111 ? 8.021 22.455 -8.428 1.00 64.69 111 LEU A CA 1
ATOM 821 C C . LEU A 1 111 ? 7.139 23.611 -8.919 1.00 64.69 111 LEU A C 1
ATOM 823 O O . LEU A 1 111 ? 6.525 24.297 -8.098 1.00 64.69 111 LEU A O 1
ATOM 827 N N . ALA A 1 112 ? 7.075 23.838 -10.231 1.00 68.50 112 ALA A N 1
ATOM 828 C CA . ALA A 1 112 ? 6.182 24.826 -10.830 1.00 68.50 112 ALA A CA 1
ATOM 829 C C . ALA A 1 112 ? 4.719 24.348 -10.874 1.00 68.50 112 ALA A C 1
ATOM 831 O O . ALA A 1 112 ? 3.815 25.179 -10.833 1.00 68.50 112 ALA A O 1
ATOM 832 N N . ALA A 1 113 ? 4.495 23.033 -10.896 1.00 69.19 113 ALA A N 1
ATOM 833 C CA . ALA A 1 113 ? 3.188 22.387 -10.950 1.00 69.19 113 ALA A CA 1
ATOM 834 C C . ALA A 1 113 ? 2.635 21.994 -9.565 1.00 69.19 113 ALA A C 1
ATOM 836 O O . ALA A 1 113 ? 1.787 21.118 -9.476 1.00 69.19 113 ALA A O 1
ATOM 837 N N . GLN A 1 114 ? 3.084 22.612 -8.465 1.00 67.75 114 GLN A N 1
ATOM 838 C CA . GLN A 1 114 ? 2.668 22.219 -7.104 1.00 67.75 114 GLN A CA 1
ATOM 839 C C . GLN A 1 114 ? 1.148 22.263 -6.873 1.00 67.75 114 GLN A C 1
ATOM 841 O O . GLN A 1 114 ? 0.611 21.366 -6.228 1.00 67.75 114 GLN A O 1
ATOM 846 N N . ASP A 1 115 ? 0.454 23.265 -7.416 1.00 70.25 115 ASP A N 1
ATOM 847 C CA . ASP A 1 115 ? -1.009 23.360 -7.304 1.00 70.25 115 ASP A CA 1
ATOM 848 C C . ASP A 1 115 ? -1.714 22.296 -8.169 1.00 70.25 115 ASP A C 1
ATOM 850 O O . ASP A 1 115 ? -2.750 21.756 -7.785 1.00 70.25 115 ASP A O 1
ATOM 854 N N . GLU A 1 116 ? -1.131 21.943 -9.318 1.00 73.31 116 GLU A N 1
ATOM 855 C CA . GLU A 1 116 ? -1.630 20.865 -10.183 1.00 73.31 116 GLU A CA 1
ATOM 856 C C . GLU A 1 116 ? -1.371 19.490 -9.556 1.00 73.31 116 GLU A C 1
ATOM 858 O O . GLU A 1 116 ? -2.227 18.618 -9.620 1.00 73.31 116 GLU A O 1
ATOM 863 N N . LEU A 1 117 ? -0.231 19.314 -8.883 1.00 71.31 117 LEU A N 1
ATOM 864 C CA . LEU A 1 117 ? 0.110 18.121 -8.112 1.00 71.31 117 LEU A CA 1
ATOM 865 C C . LEU A 1 117 ? -0.864 17.929 -6.950 1.00 71.31 117 LEU A C 1
ATOM 867 O O . LEU A 1 117 ? -1.310 16.817 -6.688 1.00 71.31 117 LEU A O 1
ATOM 871 N N . ALA A 1 118 ? -1.207 19.019 -6.266 1.00 71.56 118 ALA A N 1
ATOM 872 C CA . ALA A 1 118 ? -2.207 19.016 -5.215 1.00 71.56 118 ALA A CA 1
ATOM 873 C C . ALA A 1 118 ? -3.566 18.522 -5.737 1.00 71.56 118 ALA A C 1
ATOM 875 O O . ALA A 1 118 ? -4.134 17.594 -5.165 1.00 71.56 118 ALA A O 1
ATOM 876 N N . GLN A 1 119 ? -4.048 19.086 -6.847 1.00 78.00 119 GLN A N 1
ATOM 877 C CA . GLN A 1 119 ? -5.299 18.641 -7.463 1.00 78.00 119 GLN A CA 1
ATOM 878 C C . GLN A 1 119 ? -5.209 17.192 -7.960 1.00 78.00 119 GLN A C 1
ATOM 880 O O . GLN A 1 119 ? -6.134 16.419 -7.759 1.00 78.00 119 GLN A O 1
ATOM 885 N N . MET A 1 120 ? -4.072 16.794 -8.525 1.00 76.00 120 MET A N 1
ATOM 886 C CA . MET A 1 120 ? -3.834 15.428 -8.985 1.00 76.00 120 MET A CA 1
ATOM 887 C C . MET A 1 120 ? -3.937 14.414 -7.838 1.00 76.00 120 MET A C 1
ATOM 889 O O . MET A 1 120 ? -4.515 13.349 -8.016 1.00 76.00 120 MET A O 1
ATOM 893 N N . VAL A 1 121 ? -3.437 14.737 -6.641 1.00 76.69 121 VAL A N 1
ATOM 894 C CA . VAL A 1 121 ? -3.602 13.876 -5.457 1.00 76.69 121 VAL A CA 1
ATOM 895 C C . VAL A 1 121 ? -5.071 13.771 -5.038 1.00 76.69 121 VAL A C 1
ATOM 897 O O . VAL A 1 121 ? -5.505 12.700 -4.626 1.00 76.69 121 VAL A O 1
ATOM 900 N N . VAL A 1 122 ? -5.846 14.849 -5.148 1.00 82.31 122 VAL A N 1
ATOM 901 C CA . VAL A 1 122 ? -7.290 14.812 -4.875 1.00 82.31 122 VAL A CA 1
ATOM 902 C C . VAL A 1 122 ? -8.002 13.914 -5.891 1.00 82.31 122 VAL A C 1
ATOM 904 O O . VAL A 1 122 ? -8.686 12.976 -5.490 1.00 82.31 122 VAL A O 1
ATOM 907 N N . ASP A 1 123 ? -7.761 14.134 -7.185 1.00 84.19 123 ASP A N 1
ATOM 908 C CA . ASP A 1 123 ? -8.352 13.361 -8.285 1.00 84.19 123 ASP A CA 1
ATOM 909 C C . ASP A 1 123 ? -7.975 11.867 -8.203 1.00 84.19 123 ASP A C 1
ATOM 911 O O . ASP A 1 123 ? -8.775 10.988 -8.536 1.00 84.19 123 ASP A O 1
ATOM 915 N N . PHE A 1 124 ? -6.768 11.562 -7.710 1.00 82.62 124 PHE A N 1
ATOM 916 C CA . PHE A 1 124 ? -6.348 10.195 -7.417 1.00 82.62 124 PHE A CA 1
ATOM 917 C C . PHE A 1 124 ? -7.286 9.527 -6.420 1.00 82.62 124 PHE A C 1
ATOM 919 O O . PHE A 1 124 ? -7.849 8.481 -6.717 1.00 82.62 124 PHE A O 1
ATOM 926 N N . TYR A 1 125 ? -7.455 10.122 -5.238 1.00 82.56 125 TYR A N 1
ATOM 927 C CA . TYR A 1 125 ? -8.267 9.531 -4.177 1.00 82.56 125 TYR A CA 1
ATOM 928 C C . TYR A 1 125 ? -9.766 9.559 -4.492 1.00 82.56 125 TYR A C 1
ATOM 930 O O . TYR A 1 125 ? -10.500 8.726 -3.966 1.00 82.56 125 TYR A O 1
ATOM 938 N N . ASP A 1 126 ? -10.217 10.468 -5.357 1.00 87.19 126 ASP A N 1
ATOM 939 C CA . ASP A 1 126 ? -11.593 10.499 -5.865 1.00 87.19 126 ASP A CA 1
ATOM 940 C C . ASP A 1 126 ? -11.906 9.287 -6.747 1.00 87.19 126 ASP A C 1
ATOM 942 O O . ASP A 1 126 ? -12.970 8.680 -6.637 1.00 87.19 126 ASP A O 1
ATOM 946 N N . THR A 1 127 ? -10.941 8.880 -7.574 1.00 86.12 127 THR A N 1
ATOM 947 C CA . THR A 1 127 ? -11.101 7.778 -8.535 1.00 86.12 127 THR A CA 1
ATOM 948 C C . THR A 1 127 ? -10.570 6.434 -8.036 1.00 86.12 127 THR A C 1
ATOM 950 O O . THR A 1 127 ? -10.855 5.394 -8.635 1.00 86.12 127 THR A O 1
ATOM 953 N N . LEU A 1 128 ? -9.815 6.429 -6.935 1.00 85.00 128 LEU A N 1
ATOM 954 C CA . LEU A 1 128 ? -9.242 5.228 -6.346 1.00 85.00 128 LEU A CA 1
ATOM 955 C C . LEU A 1 128 ? -10.346 4.318 -5.804 1.00 85.00 128 LEU A C 1
ATOM 957 O O . LEU A 1 128 ? -11.089 4.681 -4.889 1.00 85.00 128 LEU A O 1
ATOM 961 N N . ALA A 1 129 ? -10.388 3.092 -6.316 1.00 89.50 129 ALA A N 1
ATOM 962 C CA . ALA A 1 129 ? -11.145 2.017 -5.697 1.00 89.50 129 ALA A CA 1
ATOM 963 C C . ALA A 1 129 ? -10.177 1.061 -5.000 1.00 89.50 129 ALA A C 1
ATOM 965 O O . ALA A 1 129 ? -9.231 0.560 -5.607 1.00 89.50 129 ALA A O 1
ATOM 966 N N . MET A 1 130 ? -10.393 0.824 -3.711 1.00 90.94 130 MET A N 1
ATOM 967 C CA . MET A 1 130 ? -9.529 -0.023 -2.896 1.00 90.94 130 MET A CA 1
ATOM 968 C C . MET A 1 130 ? -10.365 -0.858 -1.936 1.00 90.94 130 MET A C 1
ATOM 970 O O . MET A 1 130 ? -11.237 -0.326 -1.258 1.00 90.94 130 MET A O 1
ATOM 974 N N . ASP A 1 131 ? -10.045 -2.137 -1.809 1.00 93.12 131 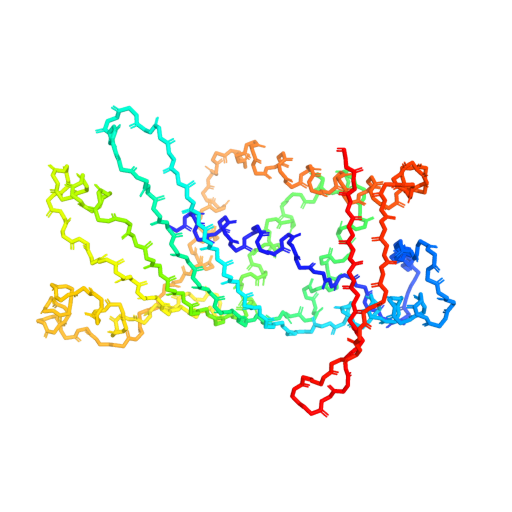ASP A N 1
ATOM 975 C CA . ASP A 1 131 ? -10.491 -2.988 -0.710 1.00 93.12 131 ASP A CA 1
ATOM 976 C C . ASP A 1 131 ? -9.262 -3.400 0.099 1.00 93.12 131 ASP A C 1
ATOM 978 O O . ASP A 1 131 ? -8.256 -3.809 -0.480 1.00 93.12 131 ASP A O 1
ATOM 982 N N . MET A 1 132 ? -9.328 -3.295 1.424 1.00 91.62 132 MET A N 1
ATOM 983 C CA . MET A 1 132 ? -8.242 -3.700 2.312 1.00 91.62 132 MET A CA 1
ATOM 984 C C . MET A 1 132 ? -8.796 -4.450 3.519 1.00 91.62 132 MET A C 1
ATOM 986 O O . MET A 1 132 ? -9.596 -3.905 4.285 1.00 91.62 132 MET A O 1
ATOM 990 N N . ASP A 1 133 ? -8.297 -5.664 3.706 1.00 93.56 133 ASP A N 1
ATOM 991 C CA . ASP A 1 133 ? -8.467 -6.491 4.890 1.00 93.56 133 ASP A CA 1
ATOM 992 C C . ASP A 1 133 ? -7.141 -6.507 5.652 1.00 93.56 133 ASP A C 1
ATOM 994 O O . ASP A 1 133 ? -6.084 -6.768 5.079 1.00 93.56 133 ASP A O 1
ATOM 998 N N . MET A 1 134 ? -7.171 -6.199 6.944 1.00 91.12 134 MET A N 1
ATOM 999 C CA . MET A 1 134 ? -5.975 -6.147 7.777 1.00 91.12 134 MET A CA 1
ATOM 1000 C C . MET A 1 134 ? -6.232 -6.837 9.109 1.00 91.12 134 MET A C 1
ATOM 1002 O O . MET A 1 134 ? -7.224 -6.569 9.783 1.00 91.12 134 MET A O 1
ATOM 1006 N N . GLU A 1 135 ? -5.290 -7.673 9.518 1.00 92.75 135 GLU A N 1
ATOM 1007 C CA . GLU A 1 135 ? -5.240 -8.286 10.837 1.00 92.75 135 GLU A CA 1
ATOM 1008 C C . GLU A 1 135 ? -3.933 -7.877 11.513 1.00 92.75 135 GLU A C 1
ATOM 1010 O O . GLU A 1 135 ? -2.847 -7.986 10.940 1.00 92.75 135 GLU A O 1
ATOM 1015 N N . MET A 1 136 ? -4.041 -7.381 12.742 1.00 89.12 136 MET A N 1
ATOM 1016 C CA . MET A 1 136 ? -2.901 -7.010 13.570 1.00 89.12 136 MET A CA 1
ATOM 1017 C C . MET A 1 136 ? -2.917 -7.811 14.863 1.00 89.12 136 MET A C 1
ATOM 1019 O O . MET A 1 136 ? -3.938 -7.883 15.544 1.00 89.12 136 MET A O 1
ATOM 1023 N N . MET A 1 137 ? -1.760 -8.354 15.224 1.00 89.31 137 MET A N 1
ATOM 1024 C CA . MET A 1 137 ? -1.509 -9.030 16.488 1.00 89.31 137 MET A CA 1
ATOM 1025 C C . MET A 1 137 ? -0.611 -8.154 17.357 1.00 89.31 137 MET A C 1
ATOM 1027 O O . MET A 1 137 ? 0.535 -7.859 16.996 1.00 89.31 137 MET A O 1
ATOM 1031 N N . LEU A 1 138 ? -1.143 -7.738 18.504 1.00 85.81 138 LEU A N 1
ATOM 1032 C CA . LEU A 1 138 ? -0.455 -6.897 19.471 1.00 85.81 138 LEU A CA 1
ATOM 1033 C C . LEU A 1 138 ? 0.157 -7.750 20.593 1.00 85.81 138 LEU A C 1
ATOM 1035 O O . LEU A 1 138 ? -0.510 -8.631 21.137 1.00 85.81 138 LEU A O 1
ATOM 1039 N N . PRO A 1 139 ? 1.408 -7.481 21.002 1.00 84.38 139 PRO A N 1
ATOM 1040 C CA . PRO A 1 139 ? 2.023 -8.195 22.110 1.00 84.38 139 PRO A CA 1
ATOM 1041 C C . PRO A 1 139 ? 1.352 -7.828 23.437 1.00 84.38 139 PRO A C 1
ATOM 1043 O O . PRO A 1 139 ? 1.153 -6.653 23.745 1.00 84.38 139 PRO A O 1
ATOM 1046 N N . GLY A 1 140 ? 1.085 -8.832 24.276 1.00 82.81 140 GLY A N 1
ATOM 1047 C CA . GLY A 1 140 ? 0.384 -8.648 25.553 1.00 82.81 140 GLY A CA 1
ATOM 1048 C C . GLY A 1 140 ? 1.055 -7.668 26.524 1.00 82.81 140 GLY A C 1
ATOM 1049 O O . GLY A 1 140 ? 0.374 -7.025 27.318 1.00 82.81 140 GLY A O 1
ATOM 1050 N N . ALA A 1 141 ? 2.377 -7.502 26.449 1.00 78.88 141 ALA A N 1
ATOM 1051 C CA . ALA A 1 141 ? 3.096 -6.506 27.242 1.00 78.88 141 ALA A CA 1
ATOM 1052 C C . ALA A 1 141 ? 2.747 -5.061 26.839 1.00 78.88 141 ALA A C 1
ATOM 1054 O O . ALA A 1 141 ? 2.648 -4.194 27.702 1.00 78.88 141 ALA A O 1
ATOM 1055 N N . LEU A 1 142 ? 2.516 -4.804 25.543 1.00 79.56 142 LEU A N 1
ATOM 1056 C CA . LEU A 1 142 ? 2.062 -3.496 25.063 1.00 79.56 142 LEU A CA 1
ATOM 1057 C C . LEU A 1 142 ? 0.621 -3.226 25.505 1.00 79.56 142 LEU A C 1
ATOM 1059 O O . LEU A 1 142 ? 0.325 -2.124 25.954 1.00 79.56 142 LEU A O 1
ATOM 1063 N N . LEU A 1 143 ? -0.252 -4.236 25.436 1.00 82.38 143 LEU A N 1
ATOM 1064 C CA . LEU A 1 143 ? -1.641 -4.116 25.892 1.00 82.38 143 LEU A CA 1
ATOM 1065 C C . LEU A 1 143 ? -1.720 -3.725 27.371 1.00 82.38 143 LEU A C 1
ATOM 1067 O O . LEU A 1 143 ? -2.475 -2.828 27.719 1.00 82.38 143 LEU A O 1
ATOM 1071 N N . GLN A 1 144 ? -0.887 -4.331 28.222 1.00 79.12 144 GLN A N 1
ATOM 1072 C CA . GLN A 1 144 ? -0.828 -4.006 29.652 1.00 79.12 144 GLN A CA 1
ATOM 1073 C C . GLN A 1 144 ? -0.398 -2.560 29.923 1.00 79.12 144 GLN A C 1
ATOM 1075 O O . GLN A 1 144 ? -0.893 -1.940 30.863 1.00 79.12 144 GLN A O 1
ATOM 1080 N N . VAL A 1 145 ? 0.525 -2.017 29.123 1.00 79.12 145 VAL A N 1
ATOM 1081 C CA . VAL A 1 145 ? 0.931 -0.608 29.237 1.00 79.12 145 VAL A CA 1
ATOM 1082 C C . VAL A 1 145 ? -0.206 0.310 28.797 1.00 79.12 145 VAL A C 1
ATOM 1084 O O . VAL A 1 145 ? -0.540 1.241 29.523 1.00 79.12 145 VAL A O 1
ATOM 1087 N N . LEU A 1 146 ? -0.837 0.022 27.656 1.00 78.75 146 LEU A N 1
ATOM 1088 C CA . LEU A 1 146 ? -1.946 0.826 27.136 1.00 78.75 146 LEU A CA 1
ATOM 1089 C C . LEU A 1 146 ? -3.153 0.827 28.085 1.00 78.75 146 LEU A C 1
ATOM 1091 O O . LEU A 1 146 ? -3.728 1.882 28.340 1.00 78.75 146 LEU A O 1
ATOM 1095 N N . GLU A 1 147 ? -3.485 -0.322 28.676 1.00 81.00 147 GLU A N 1
ATOM 1096 C CA . GLU A 1 147 ? -4.543 -0.431 29.685 1.00 81.00 147 GLU A CA 1
ATOM 1097 C C . GLU A 1 147 ? -4.201 0.387 30.943 1.00 81.00 147 GLU A C 1
ATOM 1099 O O . GLU A 1 147 ? -5.059 1.071 31.498 1.00 81.00 147 GLU A O 1
ATOM 1104 N N . ALA A 1 148 ? -2.935 0.380 31.376 1.00 79.06 148 ALA A N 1
ATOM 1105 C CA . ALA A 1 148 ? -2.496 1.127 32.552 1.00 79.06 148 ALA A CA 1
ATOM 1106 C C . ALA A 1 148 ? -2.461 2.654 32.345 1.00 79.06 148 ALA A C 1
ATOM 1108 O O . ALA A 1 148 ? -2.613 3.396 33.321 1.00 79.06 148 ALA A O 1
ATOM 1109 N N . GLU A 1 149 ? -2.230 3.125 31.116 1.00 77.19 149 GLU A N 1
ATOM 1110 C CA . GLU A 1 149 ? -2.089 4.552 30.800 1.00 77.19 149 GLU A CA 1
ATOM 1111 C C . GLU A 1 149 ? -3.384 5.206 30.311 1.00 77.19 149 GLU A C 1
ATOM 1113 O O . GLU A 1 149 ? -3.674 6.337 30.711 1.00 77.19 149 GLU A O 1
ATOM 1118 N N . GLU A 1 150 ? -4.166 4.516 29.478 1.00 70.00 150 GLU A N 1
ATOM 1119 C CA . GLU A 1 150 ? -5.341 5.097 28.817 1.00 70.00 150 GLU A CA 1
ATOM 1120 C C . GLU A 1 150 ? -6.684 4.525 29.304 1.00 70.00 150 GLU A C 1
ATOM 1122 O O . GLU A 1 150 ? -7.724 5.027 28.888 1.00 70.00 150 GLU A O 1
ATOM 1127 N N . ASP A 1 151 ? -6.691 3.540 30.218 1.00 69.06 151 ASP A N 1
ATOM 1128 C CA . ASP A 1 151 ? -7.906 2.827 30.681 1.00 69.06 151 ASP A CA 1
ATOM 1129 C C . ASP A 1 151 ? -8.705 2.219 29.505 1.00 69.06 151 ASP A C 1
ATOM 1131 O O . ASP A 1 151 ? -9.925 2.071 29.558 1.00 69.06 151 ASP A O 1
ATOM 1135 N N . VAL A 1 152 ? -8.005 1.894 28.408 1.00 69.56 152 VAL A N 1
ATOM 1136 C CA . VAL A 1 152 ? -8.566 1.281 27.198 1.00 69.56 152 VAL A CA 1
ATOM 1137 C C . VAL A 1 152 ? -8.134 -0.179 27.131 1.00 69.56 152 VAL A C 1
ATOM 1139 O O . VAL A 1 152 ? -6.943 -0.484 27.057 1.00 69.56 152 VAL A O 1
ATOM 1142 N N . VAL A 1 153 ? -9.107 -1.090 27.097 1.00 75.25 153 VAL A N 1
ATOM 1143 C CA . VAL A 1 153 ? -8.862 -2.523 26.905 1.00 75.25 153 VAL A CA 1
ATOM 1144 C C . VAL A 1 153 ? -8.872 -2.834 25.410 1.00 75.25 153 VAL A C 1
ATOM 1146 O O . VAL A 1 153 ? -9.928 -2.914 24.783 1.00 75.25 153 VAL A O 1
ATOM 1149 N N . LEU A 1 154 ? -7.685 -3.012 24.830 1.00 79.44 154 LEU A N 1
ATOM 1150 C CA . LEU A 1 154 ? -7.534 -3.469 23.448 1.00 79.44 154 LEU A CA 1
ATOM 1151 C C . LEU A 1 154 ? -7.397 -5.000 23.388 1.00 79.44 154 LEU A C 1
ATOM 1153 O O . LEU A 1 154 ? -6.780 -5.599 24.272 1.00 79.44 154 LEU A O 1
ATOM 1157 N N . PRO A 1 155 ? -7.945 -5.656 22.352 1.00 83.75 155 PRO A N 1
ATOM 1158 C CA . PRO A 1 155 ? -7.775 -7.091 22.158 1.00 83.75 155 PRO A CA 1
ATOM 1159 C C . PRO A 1 155 ? -6.359 -7.429 21.659 1.00 83.75 155 PRO A C 1
ATOM 1161 O O . PRO A 1 155 ? -5.674 -6.606 21.053 1.00 83.75 155 PRO A O 1
ATOM 1164 N N . GLU A 1 156 ? -5.941 -8.682 21.862 1.00 86.69 156 GLU A N 1
ATOM 1165 C CA . GLU A 1 156 ? -4.672 -9.208 21.323 1.00 86.69 156 GLU A CA 1
ATOM 1166 C C . GLU A 1 156 ? -4.640 -9.222 19.793 1.00 86.69 156 GLU A C 1
ATOM 1168 O O . GLU A 1 156 ? -3.583 -9.032 19.192 1.00 86.69 156 GLU A O 1
ATOM 1173 N N . THR A 1 157 ? -5.802 -9.405 19.169 1.00 88.50 157 THR A N 1
ATOM 1174 C CA . THR A 1 157 ? -5.967 -9.384 17.719 1.00 88.50 157 THR A CA 1
ATOM 1175 C C . THR A 1 157 ? -7.012 -8.349 17.350 1.00 88.50 157 THR A C 1
ATOM 1177 O O . THR A 1 157 ? -8.105 -8.335 17.915 1.00 88.50 157 THR A O 1
ATOM 1180 N N . MET A 1 158 ? -6.680 -7.498 16.384 1.00 89.06 158 MET A N 1
ATOM 1181 C CA . MET A 1 158 ? -7.604 -6.529 15.810 1.00 89.06 158 MET A CA 1
ATOM 1182 C C . MET A 1 158 ? -7.734 -6.776 14.317 1.00 89.06 158 MET A C 1
ATOM 1184 O O . MET A 1 158 ? -6.732 -6.811 13.601 1.00 89.06 158 MET A O 1
ATOM 1188 N N . ILE A 1 159 ? -8.975 -6.919 13.864 1.00 90.50 159 ILE A N 1
ATOM 1189 C CA . ILE A 1 159 ? -9.308 -7.106 12.457 1.00 90.50 159 ILE A CA 1
ATOM 1190 C C . ILE A 1 159 ? -10.006 -5.848 11.953 1.00 90.50 159 ILE A C 1
ATOM 1192 O O . ILE A 1 159 ? -10.919 -5.317 12.587 1.00 90.50 159 ILE A O 1
ATOM 1196 N N . TYR A 1 160 ? -9.570 -5.380 10.791 1.00 89.69 160 TYR A N 1
ATOM 1197 C CA . TYR A 1 160 ? -10.099 -4.207 10.122 1.00 89.69 160 TYR A CA 1
ATOM 1198 C C . TYR A 1 160 ? -10.443 -4.565 8.689 1.00 89.69 160 TYR A C 1
ATOM 1200 O O . TYR A 1 160 ? -9.625 -5.140 7.975 1.00 89.69 160 TYR A O 1
ATOM 1208 N N . GLN A 1 161 ? -11.626 -4.147 8.252 1.00 92.88 161 GLN A N 1
ATOM 1209 C CA . GLN A 1 161 ? -11.941 -4.099 6.832 1.00 92.88 161 GLN A CA 1
ATOM 1210 C C . GLN A 1 161 ? -12.268 -2.676 6.449 1.00 92.88 161 GLN A C 1
ATOM 1212 O O . GLN A 1 161 ? -13.079 -2.003 7.098 1.00 92.88 161 GLN A O 1
ATOM 1217 N N . THR A 1 162 ? -11.638 -2.230 5.377 1.00 93.06 162 THR A N 1
ATOM 1218 C CA . THR A 1 162 ? -11.848 -0.900 4.834 1.00 93.06 162 THR A CA 1
ATOM 1219 C C . THR A 1 162 ? -12.042 -0.968 3.334 1.00 93.06 162 THR A C 1
ATOM 1221 O O . THR A 1 162 ? -11.516 -1.858 2.666 1.00 93.06 162 THR A O 1
ATOM 1224 N N . ARG A 1 163 ? -12.812 -0.021 2.809 1.00 93.31 163 ARG A N 1
ATOM 1225 C CA . ARG A 1 163 ? -12.999 0.162 1.373 1.00 93.31 163 ARG A CA 1
ATOM 1226 C C . ARG A 1 163 ? -12.889 1.625 1.029 1.00 93.31 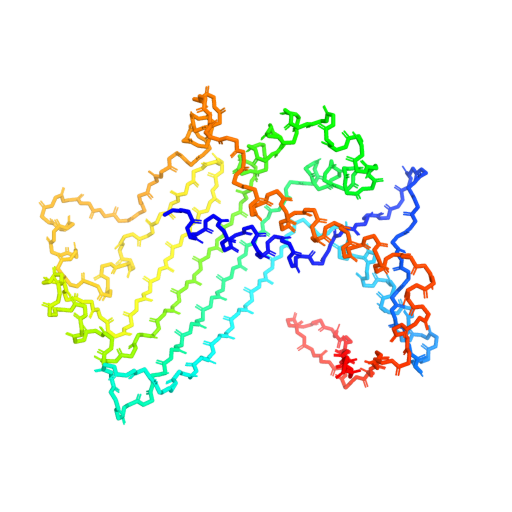163 ARG A C 1
ATOM 1228 O O . ARG A 1 163 ? -13.432 2.447 1.755 1.00 93.31 163 ARG A O 1
ATOM 1235 N N . MET A 1 164 ? -12.240 1.954 -0.071 1.00 93.19 164 MET A N 1
ATOM 1236 C CA . MET A 1 164 ? -12.320 3.273 -0.674 1.00 93.19 164 MET A CA 1
ATOM 1237 C C . MET A 1 164 ? -13.063 3.157 -1.997 1.00 93.19 164 MET A C 1
ATOM 1239 O O . MET A 1 164 ? -12.758 2.276 -2.797 1.00 93.19 164 MET A O 1
ATOM 1243 N N . VAL A 1 165 ? -14.062 4.009 -2.196 1.00 92.50 165 VAL A N 1
ATOM 1244 C CA . VAL A 1 165 ? -14.783 4.119 -3.465 1.00 92.50 165 VAL A CA 1
ATOM 1245 C C . VAL A 1 165 ? -15.367 5.521 -3.593 1.00 92.50 165 VAL A C 1
ATOM 1247 O O . VAL A 1 165 ? -15.920 6.047 -2.623 1.00 92.50 165 VAL A O 1
ATOM 1250 N N . ASP A 1 166 ? -15.236 6.111 -4.781 1.00 90.00 166 ASP A N 1
ATOM 1251 C CA . ASP A 1 166 ? -15.768 7.432 -5.134 1.00 90.00 166 ASP A CA 1
ATOM 1252 C C . ASP A 1 166 ? -15.376 8.533 -4.122 1.00 90.00 166 ASP A C 1
ATOM 1254 O O . ASP A 1 166 ? -16.212 9.333 -3.702 1.00 90.00 166 ASP A O 1
ATOM 1258 N N . GLY A 1 167 ? -14.130 8.508 -3.634 1.00 86.56 167 GLY A N 1
ATOM 1259 C CA . GLY A 1 167 ? -13.619 9.475 -2.656 1.00 86.56 167 GLY A CA 1
ATOM 1260 C C . GLY A 1 167 ? -14.053 9.272 -1.198 1.00 86.56 167 GLY A C 1
ATOM 1261 O O . GLY A 1 167 ? -13.643 10.038 -0.318 1.00 86.56 167 GLY A O 1
ATOM 1262 N N . TYR A 1 168 ? -14.835 8.230 -0.899 1.00 92.44 168 TYR A N 1
ATOM 1263 C CA . TYR A 1 168 ? -15.243 7.873 0.463 1.00 92.44 168 TYR A CA 1
ATOM 1264 C C . TYR A 1 168 ? -14.445 6.688 0.993 1.00 92.44 168 TYR A C 1
ATOM 1266 O O . TYR A 1 168 ? -14.267 5.692 0.297 1.00 92.44 168 TYR A O 1
ATOM 1274 N N . VAL A 1 169 ? -14.050 6.756 2.265 1.00 90.44 169 VAL A N 1
ATOM 1275 C CA . VAL A 1 169 ? -13.513 5.609 3.008 1.00 90.44 169 VAL A CA 1
ATOM 1276 C C . VAL A 1 169 ? -14.617 5.007 3.855 1.00 90.44 169 VAL A C 1
ATOM 1278 O O . VAL A 1 169 ? -15.200 5.680 4.699 1.00 90.44 169 VAL A O 1
ATOM 1281 N N . TYR A 1 170 ? -14.871 3.725 3.663 1.00 92.88 170 TYR A N 1
ATOM 1282 C CA . TYR A 1 170 ? -15.796 2.929 4.439 1.00 92.88 170 TYR A CA 1
ATOM 1283 C C . TYR A 1 170 ? -15.030 2.020 5.388 1.00 92.88 170 TYR A C 1
ATOM 1285 O O . TYR A 1 170 ? -14.068 1.371 4.986 1.00 92.88 170 TYR A O 1
ATOM 1293 N N . VAL A 1 171 ? -15.482 1.936 6.635 1.00 91.81 171 VAL A N 1
ATOM 1294 C CA . VAL A 1 171 ? -14.955 1.006 7.640 1.00 91.81 171 VAL A CA 1
ATOM 1295 C C . VAL A 1 171 ? -16.066 0.048 8.039 1.00 91.81 171 VAL A C 1
ATOM 1297 O O . VAL A 1 171 ? -17.181 0.485 8.330 1.00 91.81 171 VAL A O 1
ATOM 1300 N N . ASN A 1 172 ? -15.777 -1.251 8.037 1.00 93.12 172 ASN A N 1
ATOM 1301 C CA . ASN A 1 172 ? -16.725 -2.263 8.483 1.00 93.12 172 ASN A CA 1
ATOM 1302 C C . ASN A 1 172 ? -16.722 -2.320 10.010 1.00 93.12 172 ASN A C 1
ATOM 1304 O O . ASN A 1 172 ? -15.808 -2.883 10.619 1.00 93.12 172 ASN A O 1
ATOM 1308 N N . LEU A 1 173 ? -17.734 -1.718 10.627 1.00 90.31 173 LEU A N 1
ATOM 1309 C CA . LEU A 1 173 ? -17.821 -1.684 12.077 1.00 90.31 173 LEU A CA 1
ATOM 1310 C C . LEU A 1 173 ? -18.253 -3.029 12.662 1.00 90.31 173 LEU A C 1
ATOM 1312 O O . LEU A 1 173 ? -17.878 -3.322 13.791 1.00 90.31 173 LEU A O 1
ATOM 1316 N N . ASP A 1 174 ? -18.967 -3.863 11.899 1.00 90.69 174 ASP A N 1
ATOM 1317 C CA . ASP A 1 174 ? -19.356 -5.199 12.360 1.00 90.69 174 ASP A CA 1
ATOM 1318 C C . ASP A 1 174 ? -18.107 -6.052 12.616 1.00 90.69 174 ASP A C 1
ATOM 1320 O O . ASP A 1 174 ? -17.966 -6.633 13.688 1.00 90.69 174 ASP A O 1
ATOM 1324 N N . VAL A 1 175 ? -17.156 -6.052 11.675 1.00 89.69 175 VAL A N 1
ATOM 1325 C CA . VAL A 1 175 ? -15.893 -6.800 11.817 1.00 89.69 175 VAL A CA 1
ATOM 1326 C C . VAL A 1 175 ? -15.006 -6.210 12.910 1.00 89.69 175 VAL A C 1
ATOM 1328 O O . VAL A 1 175 ? -14.397 -6.945 13.686 1.00 89.69 175 VAL A O 1
ATOM 1331 N N . LEU A 1 176 ? -14.966 -4.882 13.033 1.00 86.38 176 LEU A N 1
ATOM 1332 C CA . LEU A 1 176 ? -14.217 -4.251 14.117 1.00 86.38 176 LEU A CA 1
ATOM 1333 C C . LEU A 1 176 ? -14.802 -4.614 15.495 1.00 86.38 176 LEU A C 1
ATOM 1335 O O . LEU A 1 176 ? -14.058 -4.892 16.438 1.00 86.38 176 LEU A O 1
ATOM 1339 N N . ALA A 1 177 ? -16.130 -4.664 15.611 1.00 87.38 177 ALA A N 1
ATOM 1340 C CA . ALA A 1 177 ? -16.834 -5.038 16.833 1.00 87.38 177 ALA A CA 1
ATOM 1341 C C . ALA A 1 177 ? -16.625 -6.511 17.230 1.00 87.38 177 ALA A C 1
ATOM 1343 O O . ALA A 1 177 ? -16.699 -6.826 18.418 1.00 87.38 177 ALA A O 1
ATOM 1344 N N . GLU A 1 178 ? -16.308 -7.408 16.288 1.00 86.75 178 GLU A N 1
ATOM 1345 C CA . GLU A 1 178 ? -15.891 -8.784 16.614 1.00 86.75 178 GLU A CA 1
ATOM 1346 C C . GLU A 1 178 ? -14.609 -8.804 17.457 1.00 86.75 178 GLU A C 1
ATOM 1348 O O . GLU A 1 178 ? -14.458 -9.653 18.337 1.00 86.75 178 GLU A O 1
ATOM 1353 N N . SER A 1 179 ? -13.710 -7.842 17.216 1.00 82.88 179 SER A N 1
ATOM 1354 C CA . SER A 1 179 ? -12.458 -7.696 17.963 1.00 82.88 179 SER A CA 1
ATOM 1355 C C . SER A 1 179 ? -12.655 -6.923 19.276 1.00 82.88 179 SER A C 1
ATOM 1357 O O . SER A 1 179 ? -11.929 -7.157 20.238 1.00 82.88 179 SER A O 1
ATOM 1359 N N . ILE A 1 180 ? -13.640 -6.018 19.348 1.00 84.75 180 ILE A N 1
ATOM 1360 C CA . ILE A 1 180 ? -13.842 -5.096 20.480 1.00 84.75 180 ILE A CA 1
ATOM 1361 C C . ILE A 1 180 ? -15.276 -5.235 21.037 1.00 84.75 180 ILE A C 1
ATOM 1363 O O . ILE A 1 180 ? -16.194 -4.551 20.577 1.00 84.75 180 ILE A O 1
ATOM 1367 N N . PRO A 1 181 ? -15.495 -6.076 22.069 1.00 80.88 181 PRO A N 1
ATOM 1368 C CA . PRO A 1 181 ? -16.834 -6.353 22.602 1.00 80.88 181 PRO A CA 1
ATOM 1369 C C . PRO A 1 181 ? -17.585 -5.124 23.133 1.00 80.88 181 PRO A C 1
ATOM 1371 O O . PRO A 1 181 ? -18.812 -5.066 23.049 1.00 80.88 181 PRO A O 1
ATOM 1374 N N . GLU A 1 182 ? -16.865 -4.146 23.689 1.00 83.00 182 GLU A N 1
ATOM 1375 C CA . GLU A 1 182 ? -17.452 -2.904 24.208 1.00 83.00 182 GLU A CA 1
ATOM 1376 C C . GLU A 1 182 ? -18.004 -2.027 23.084 1.00 83.00 182 GLU A C 1
ATOM 1378 O O . GLU A 1 182 ? -19.146 -1.577 23.169 1.00 83.00 182 GLU A O 1
ATOM 1383 N N . LEU A 1 183 ? -17.244 -1.885 21.992 1.00 82.31 183 LEU A N 1
ATOM 1384 C CA . LEU A 1 183 ? -17.691 -1.202 20.780 1.00 82.31 183 LEU A CA 1
ATOM 1385 C C . LEU A 1 183 ? -18.945 -1.875 20.213 1.00 82.31 183 LEU A C 1
ATOM 1387 O O . LEU A 1 183 ? -19.910 -1.194 19.884 1.00 82.31 183 LEU A O 1
ATOM 1391 N N . GLY A 1 184 ? -18.975 -3.210 20.165 1.00 84.50 184 GLY A N 1
ATOM 1392 C CA . GLY A 1 184 ? -20.163 -3.946 19.726 1.00 84.50 184 GLY A CA 1
ATOM 1393 C C . GLY A 1 184 ? -21.397 -3.676 20.596 1.00 84.50 184 GLY A C 1
ATOM 1394 O O . GLY A 1 184 ? -22.506 -3.535 20.079 1.00 84.50 184 GLY A O 1
ATOM 1395 N N . ALA A 1 185 ? -21.222 -3.559 21.916 1.00 84.88 185 ALA A N 1
ATOM 1396 C CA . ALA A 1 185 ? -22.311 -3.223 22.831 1.00 84.88 185 ALA A CA 1
ATOM 1397 C C . ALA A 1 185 ? -22.804 -1.775 22.653 1.00 84.88 185 ALA A C 1
ATOM 1399 O O . ALA A 1 185 ? -24.014 -1.534 22.686 1.00 84.88 185 ALA A O 1
ATOM 1400 N N . GLU A 1 186 ? -21.889 -0.829 22.443 1.00 85.19 186 GLU A N 1
ATOM 1401 C CA . GLU A 1 186 ? -22.202 0.575 22.167 1.00 85.19 186 GLU A CA 1
ATOM 1402 C C . GLU A 1 186 ? -22.952 0.717 20.839 1.00 85.19 186 GLU A C 1
ATOM 1404 O O . GLU A 1 186 ? -24.069 1.239 20.817 1.00 85.19 186 GLU A O 1
ATOM 1409 N N . MET A 1 187 ? -22.419 0.136 19.765 1.00 86.62 187 MET A N 1
ATOM 1410 C CA . MET A 1 187 ? -23.047 0.104 18.445 1.00 86.62 187 MET A CA 1
ATOM 1411 C C . MET A 1 187 ? -24.460 -0.482 18.486 1.00 86.62 187 MET A C 1
ATOM 1413 O O . MET A 1 187 ? -25.395 0.121 17.957 1.00 86.62 187 MET A O 1
ATOM 1417 N N . ALA A 1 188 ? -24.652 -1.609 19.180 1.00 85.25 188 ALA A N 1
ATOM 1418 C CA . ALA A 1 188 ? -25.971 -2.216 19.351 1.00 85.25 188 ALA A CA 1
ATOM 1419 C C . ALA A 1 188 ? -26.943 -1.307 20.125 1.00 85.25 188 ALA A C 1
ATOM 1421 O O . ALA A 1 188 ? -28.150 -1.330 19.874 1.00 85.25 188 ALA A O 1
ATOM 1422 N N . SER A 1 189 ? -26.439 -0.507 21.069 1.00 87.69 189 SER A N 1
ATOM 1423 C CA . SER A 1 189 ? -27.253 0.441 21.837 1.00 87.69 189 SER A CA 1
ATOM 1424 C C . SER A 1 189 ? -27.664 1.673 21.023 1.00 87.69 189 SER A C 1
ATOM 1426 O O . SER A 1 189 ? -28.773 2.182 21.204 1.00 87.69 189 SER A O 1
ATOM 1428 N N . GLU A 1 190 ? -26.807 2.112 20.100 1.00 86.94 190 GLU A N 1
ATOM 1429 C CA . GLU A 1 190 ? -27.050 3.250 19.209 1.00 86.94 190 GLU A CA 1
ATOM 1430 C C . GLU A 1 190 ? -27.734 2.851 17.890 1.00 86.94 190 GLU A C 1
ATOM 1432 O O . GLU A 1 190 ? -28.217 3.712 17.154 1.00 86.94 190 GLU A O 1
ATOM 1437 N N . GLY A 1 191 ? -27.841 1.547 17.614 1.00 83.56 191 GLY A N 1
ATOM 1438 C CA . GLY A 1 191 ? -28.415 1.009 16.379 1.00 83.56 191 GLY A CA 1
ATOM 1439 C C . GLY A 1 191 ? -27.521 1.237 15.158 1.00 83.56 191 GLY A C 1
ATOM 1440 O O . GLY A 1 191 ? -28.034 1.446 14.059 1.00 83.56 191 GLY A O 1
ATOM 1441 N N . ILE A 1 192 ? -26.203 1.249 15.365 1.00 83.19 192 ILE A N 1
ATOM 1442 C CA . ILE A 1 192 ? -25.189 1.389 14.319 1.00 83.19 192 ILE A CA 1
ATOM 1443 C C . ILE A 1 192 ? -24.780 -0.017 13.875 1.00 83.19 192 ILE A C 1
ATOM 1445 O O . ILE A 1 192 ? -24.315 -0.807 14.689 1.00 83.19 192 ILE A O 1
ATOM 1449 N N . GLU A 1 193 ? -24.950 -0.329 12.592 1.00 85.12 193 GLU A N 1
ATOM 1450 C CA . GLU A 1 193 ? -24.619 -1.633 12.002 1.00 85.12 193 GLU A CA 1
ATOM 1451 C C . GLU A 1 193 ? -23.961 -1.428 10.629 1.00 85.12 193 GLU A C 1
ATOM 1453 O O . GLU A 1 193 ? -24.323 -0.506 9.886 1.00 85.12 193 GLU A O 1
ATOM 1458 N N . GLY A 1 194 ? -23.024 -2.304 10.269 1.00 89.12 194 GLY A N 1
ATOM 1459 C CA . GLY A 1 194 ? -22.424 -2.365 8.940 1.00 89.12 194 GLY A CA 1
ATOM 1460 C C . GLY A 1 194 ? -21.314 -1.348 8.670 1.00 89.12 194 GLY A C 1
ATOM 1461 O O . GLY A 1 194 ? -20.451 -1.066 9.502 1.00 89.12 194 GLY A O 1
ATOM 1462 N N . TRP A 1 195 ? -21.296 -0.843 7.436 1.00 93.06 195 TRP A N 1
ATOM 1463 C CA . TRP A 1 195 ? -20.254 0.053 6.941 1.00 93.06 195 TRP A CA 1
ATOM 1464 C C . TRP A 1 195 ? -20.566 1.506 7.284 1.00 93.06 195 TRP A C 1
ATOM 1466 O O . TRP A 1 195 ? -21.616 2.027 6.905 1.00 93.06 195 TRP A O 1
ATOM 1476 N N . ILE A 1 196 ? -19.613 2.187 7.915 1.00 91.38 196 ILE A N 1
ATOM 1477 C CA . ILE A 1 196 ? -19.650 3.640 8.084 1.00 91.38 196 ILE A CA 1
ATOM 1478 C C . ILE A 1 196 ? -18.753 4.298 7.041 1.00 91.38 196 ILE A C 1
ATOM 1480 O O . ILE A 1 196 ? -17.603 3.899 6.885 1.00 91.38 196 ILE A O 1
ATOM 1484 N N . GLY A 1 197 ? -19.286 5.281 6.315 1.00 90.81 197 GLY A N 1
ATOM 1485 C CA . GLY A 1 197 ? -18.556 6.034 5.296 1.00 90.81 197 GLY A CA 1
ATOM 1486 C C . GLY A 1 197 ? -18.086 7.393 5.805 1.00 90.81 197 GLY A C 1
ATOM 1487 O O . GLY A 1 197 ? -18.831 8.102 6.484 1.00 90.81 197 GLY A O 1
ATOM 1488 N N . PHE A 1 198 ? -16.875 7.775 5.422 1.00 89.50 198 PHE A N 1
ATOM 1489 C CA . PHE A 1 198 ? -16.275 9.078 5.672 1.00 89.50 198 PHE A CA 1
ATOM 1490 C C . PHE A 1 198 ? -15.908 9.720 4.336 1.00 89.50 198 PHE A C 1
ATOM 1492 O O . PHE A 1 198 ? -15.266 9.081 3.506 1.00 89.50 198 PHE A O 1
ATOM 1499 N N . ASP A 1 199 ? -16.303 10.978 4.142 1.00 89.62 199 ASP A N 1
ATOM 1500 C CA . ASP A 1 199 ? -15.916 11.778 2.977 1.00 89.62 199 ASP A CA 1
ATOM 1501 C C . ASP A 1 199 ? -14.432 12.157 3.090 1.00 89.62 199 ASP A C 1
ATOM 1503 O O . ASP A 1 199 ? -14.066 13.131 3.757 1.00 89.62 199 ASP A O 1
ATOM 1507 N N . PHE A 1 200 ? -13.567 11.314 2.525 1.00 86.44 200 PHE A N 1
ATOM 1508 C CA . PHE A 1 200 ? -12.122 11.474 2.629 1.00 86.44 200 PHE A CA 1
ATOM 1509 C C . PHE A 1 200 ? -11.633 12.569 1.688 1.00 86.44 200 PHE A C 1
ATOM 1511 O O . PHE A 1 200 ? -10.872 13.437 2.113 1.00 86.44 200 PHE A O 1
ATOM 1518 N N . VAL A 1 201 ? -12.110 12.570 0.443 1.00 85.25 201 VAL A N 1
ATOM 1519 C CA . VAL A 1 201 ? -11.751 13.576 -0.563 1.00 85.25 201 VAL A CA 1
ATOM 1520 C C . VAL A 1 201 ? -12.206 14.967 -0.141 1.00 85.25 201 VAL A C 1
ATOM 1522 O O . VAL A 1 201 ? -11.386 15.880 -0.124 1.00 85.25 201 VAL A O 1
ATOM 1525 N N . GLY A 1 202 ? -13.445 15.138 0.322 1.00 84.56 202 GLY A N 1
ATOM 1526 C CA . GLY A 1 202 ? -13.914 16.437 0.806 1.00 84.56 202 GLY A CA 1
ATOM 1527 C C . GLY A 1 202 ? -13.121 16.935 2.019 1.00 84.56 202 GLY A C 1
ATOM 1528 O O . GLY A 1 202 ? -12.843 18.133 2.148 1.00 84.56 202 GLY A O 1
ATOM 1529 N N . GLN A 1 203 ? -12.685 16.028 2.902 1.00 82.69 203 GLN A N 1
ATOM 1530 C CA . GLN A 1 203 ? -11.789 16.393 3.999 1.00 82.69 203 GLN A CA 1
ATOM 1531 C C . GLN A 1 203 ? -10.393 16.781 3.496 1.00 82.69 203 GLN A C 1
ATOM 1533 O O . GLN A 1 203 ? -9.828 17.762 3.987 1.00 82.69 203 GLN A O 1
ATOM 1538 N N . LEU A 1 204 ? -9.841 16.042 2.535 1.00 80.69 204 LEU A N 1
ATOM 1539 C CA . LEU A 1 204 ? -8.550 16.326 1.918 1.00 80.69 204 LEU A CA 1
ATOM 1540 C C . LEU A 1 204 ? -8.568 17.701 1.236 1.00 80.69 204 LEU A C 1
ATOM 1542 O O . LEU A 1 204 ? -7.728 18.547 1.536 1.00 80.69 204 LEU A O 1
ATOM 1546 N N . GLU A 1 205 ? -9.584 17.985 0.421 1.00 82.50 205 GLU A N 1
ATOM 1547 C CA . GLU A 1 205 ? -9.800 19.292 -0.209 1.00 82.50 205 GLU A CA 1
ATOM 1548 C C . GLU A 1 205 ? -9.904 20.418 0.827 1.00 82.50 205 GLU A C 1
ATOM 1550 O O . GLU A 1 205 ? -9.327 21.498 0.661 1.00 82.50 205 GLU A O 1
ATOM 1555 N N . GLN A 1 206 ? -10.615 20.188 1.935 1.00 79.44 206 GLN A N 1
ATOM 1556 C CA . GLN A 1 206 ? -10.732 21.171 3.009 1.00 79.44 206 GLN A CA 1
ATOM 1557 C C . GLN A 1 206 ? -9.386 21.433 3.700 1.00 79.44 206 GLN A C 1
ATOM 1559 O O . GLN A 1 206 ? -9.067 22.582 4.017 1.00 79.44 206 GLN A O 1
ATOM 1564 N N . GLN A 1 207 ? -8.586 20.390 3.9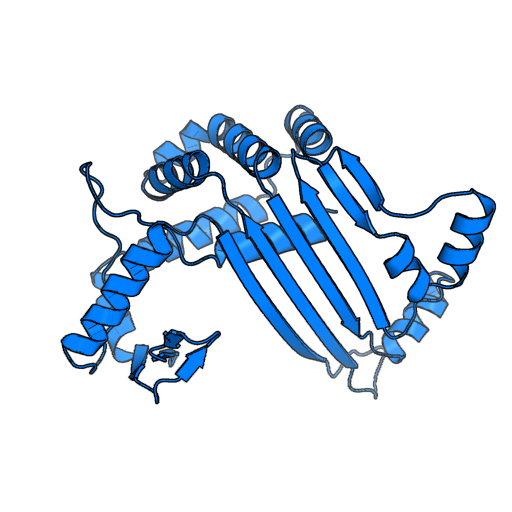22 1.00 73.50 207 GLN A N 1
ATOM 1565 C CA . GLN A 1 207 ? -7.248 20.519 4.498 1.00 73.50 207 GLN A CA 1
ATOM 1566 C C . GLN A 1 207 ? -6.291 21.266 3.565 1.00 73.50 207 GLN A C 1
ATOM 1568 O O . GLN A 1 207 ? -5.475 22.052 4.042 1.00 73.50 207 GLN A O 1
ATOM 1573 N N . MET A 1 208 ? -6.415 21.061 2.254 1.00 68.88 208 MET A N 1
ATOM 1574 C CA . MET A 1 208 ? -5.570 21.700 1.243 1.00 68.88 208 MET A CA 1
ATOM 1575 C C . MET A 1 208 ? -5.997 23.143 0.924 1.00 68.88 208 MET A C 1
ATOM 1577 O O . MET A 1 208 ? -5.156 23.969 0.575 1.00 68.88 208 MET A O 1
ATOM 1581 N N . SER A 1 209 ? -7.288 23.468 1.062 1.00 69.00 209 SER A N 1
ATOM 1582 C CA . SER A 1 209 ? -7.846 24.814 0.828 1.00 69.00 209 SER A CA 1
ATOM 1583 C C . SER A 1 209 ? -7.795 25.735 2.052 1.00 69.00 209 SER A C 1
ATOM 1585 O O . SER A 1 209 ? -7.725 26.961 1.912 1.00 69.00 209 SER A O 1
ATOM 1587 N N . GLY A 1 210 ? -7.797 25.175 3.265 1.00 53.06 210 GLY A N 1
ATOM 1588 C CA . GLY A 1 210 ? -7.288 25.877 4.439 1.00 53.06 210 GLY A CA 1
ATOM 1589 C C . GLY A 1 210 ? -5.807 26.175 4.220 1.00 53.06 210 GLY A C 1
ATOM 1590 O O . GLY A 1 210 ? -5.114 25.363 3.627 1.00 53.06 210 GLY A O 1
ATOM 1591 N N . ALA A 1 211 ? -5.307 27.338 4.650 1.00 45.59 211 ALA A N 1
ATOM 1592 C CA . ALA A 1 211 ? -3.879 27.645 4.576 1.00 45.59 211 ALA A CA 1
ATOM 1593 C C . ALA A 1 211 ? -3.088 26.561 5.325 1.00 45.59 211 ALA A C 1
ATOM 1595 O O . ALA A 1 211 ? -2.930 26.634 6.546 1.00 45.59 211 ALA A O 1
ATOM 1596 N N . ALA A 1 212 ? -2.653 25.537 4.596 1.00 41.53 212 ALA A N 1
ATOM 1597 C CA . ALA A 1 212 ? -1.874 24.454 5.134 1.00 41.53 212 ALA A CA 1
ATOM 1598 C C . ALA A 1 212 ? -0.596 25.066 5.730 1.00 41.53 212 ALA A C 1
ATOM 1600 O O . ALA A 1 212 ? -0.014 25.990 5.139 1.00 41.53 212 ALA A O 1
ATOM 1601 N N . PRO A 1 213 ? -0.106 24.575 6.883 1.00 44.88 213 PRO A N 1
ATOM 1602 C CA . PRO A 1 213 ? 1.330 24.636 7.085 1.00 44.88 213 PRO A CA 1
ATOM 1603 C C . PRO A 1 213 ? 1.949 24.025 5.825 1.00 44.88 213 PRO A C 1
ATOM 1605 O O . PRO A 1 213 ? 1.440 23.018 5.332 1.00 44.88 213 PRO A O 1
ATOM 1608 N N . ALA A 1 214 ? 2.967 24.690 5.269 1.00 47.72 214 ALA A N 1
ATOM 1609 C CA . ALA A 1 214 ? 3.694 24.221 4.093 1.00 47.72 214 ALA A CA 1
ATOM 1610 C C . ALA A 1 214 ? 3.835 22.690 4.137 1.00 47.72 214 ALA A C 1
ATOM 1612 O O . ALA A 1 214 ? 4.067 22.184 5.243 1.00 47.72 214 ALA A O 1
ATOM 1613 N N . PRO A 1 215 ? 3.676 21.976 3.000 1.00 47.50 215 PRO A N 1
ATOM 1614 C CA . PRO A 1 215 ? 3.776 20.518 2.966 1.00 47.50 215 PRO A CA 1
ATOM 1615 C C . PRO A 1 215 ? 4.937 20.106 3.857 1.00 47.50 215 PRO A C 1
ATOM 1617 O O . PRO A 1 215 ? 6.029 20.662 3.696 1.00 47.50 215 PRO A O 1
ATOM 1620 N N . ASN A 1 216 ? 4.664 19.258 4.861 1.00 45.28 216 ASN A N 1
ATOM 1621 C CA . ASN A 1 216 ? 5.666 18.874 5.853 1.00 45.28 216 ASN A CA 1
ATOM 1622 C C . ASN A 1 216 ? 6.955 18.585 5.092 1.00 45.28 216 ASN A C 1
ATOM 1624 O O . ASN A 1 216 ? 6.942 17.790 4.149 1.00 45.28 216 ASN A O 1
ATOM 1628 N N . THR A 1 217 ? 8.036 19.285 5.437 1.00 48.31 217 THR A N 1
ATOM 1629 C CA . THR A 1 217 ? 9.288 19.218 4.673 1.00 48.31 217 THR A CA 1
ATOM 1630 C C . THR A 1 217 ? 9.731 17.772 4.491 1.00 48.31 217 THR A C 1
ATOM 1632 O O . THR A 1 217 ? 10.212 17.437 3.424 1.00 48.31 217 THR A O 1
ATOM 1635 N N . SER A 1 218 ? 9.424 16.894 5.450 1.00 41.72 218 SER A N 1
ATOM 1636 C CA . SER A 1 218 ? 9.641 15.447 5.378 1.00 41.72 218 SER A CA 1
ATOM 1637 C C . SER A 1 218 ? 8.863 14.722 4.269 1.00 41.72 218 SER A C 1
ATOM 1639 O O . SER A 1 218 ? 9.381 13.781 3.675 1.00 41.72 218 SER A O 1
ATOM 1641 N N . THR A 1 219 ? 7.623 15.113 3.975 1.00 45.31 219 THR A N 1
ATOM 1642 C CA . THR A 1 219 ? 6.809 14.511 2.903 1.00 45.31 219 THR A CA 1
ATOM 1643 C C . THR A 1 219 ? 7.302 14.980 1.537 1.00 45.31 219 THR A C 1
ATOM 1645 O O . THR A 1 219 ? 7.459 14.181 0.618 1.00 45.31 219 THR A O 1
ATOM 1648 N N . LEU A 1 220 ? 7.640 16.267 1.420 1.00 49.69 220 LEU A N 1
ATOM 1649 C CA . LEU A 1 220 ? 8.240 16.807 0.202 1.00 49.69 220 LEU A CA 1
ATOM 1650 C C . LEU A 1 220 ? 9.644 16.219 -0.034 1.00 49.69 220 LEU A C 1
ATOM 1652 O O . LEU A 1 220 ? 9.973 15.850 -1.155 1.00 49.69 220 LEU A O 1
ATOM 1656 N N . GLU A 1 221 ? 10.451 16.078 1.020 1.00 48.06 221 GLU A N 1
ATOM 1657 C CA . GLU A 1 221 ? 11.786 15.469 0.990 1.00 48.06 221 GLU A CA 1
ATOM 1658 C C . GLU A 1 221 ? 11.730 13.976 0.666 1.00 48.06 221 GLU A C 1
ATOM 1660 O O . GLU A 1 221 ? 12.563 13.505 -0.098 1.00 48.06 221 GLU A O 1
ATOM 1665 N N . SER A 1 222 ? 10.761 13.222 1.193 1.00 43.66 222 SER A N 1
ATOM 1666 C CA . SER A 1 222 ? 10.601 11.795 0.866 1.00 43.66 222 SER A CA 1
ATOM 1667 C C . SER A 1 222 ? 10.114 11.583 -0.564 1.00 43.66 222 SER A C 1
ATOM 1669 O O . SER A 1 222 ? 10.662 10.729 -1.256 1.00 43.66 222 SER A O 1
ATOM 1671 N N . MET A 1 223 ? 9.181 12.403 -1.061 1.00 49.19 223 MET A N 1
ATOM 1672 C CA . MET A 1 223 ? 8.822 12.414 -2.485 1.00 49.19 223 MET A CA 1
ATOM 1673 C C . MET A 1 223 ? 10.024 12.781 -3.361 1.00 49.19 223 MET A C 1
ATOM 1675 O O . MET A 1 223 ? 10.309 12.092 -4.337 1.00 49.19 223 MET A O 1
ATOM 1679 N N . GLN A 1 224 ? 10.772 13.827 -3.000 1.00 53.31 224 GLN A N 1
ATOM 1680 C CA . GLN A 1 224 ? 11.994 14.220 -3.708 1.00 53.31 224 GLN A CA 1
ATOM 1681 C C . GLN A 1 224 ? 13.064 13.130 -3.661 1.00 53.31 224 GLN A C 1
ATOM 1683 O O . GLN A 1 224 ? 13.730 12.906 -4.664 1.00 53.31 224 GLN A O 1
ATOM 1688 N N . MET A 1 225 ? 13.213 12.424 -2.541 1.00 47.97 225 MET A N 1
ATOM 1689 C CA . MET A 1 225 ? 14.160 11.324 -2.384 1.00 47.97 225 MET A CA 1
ATOM 1690 C C . MET A 1 225 ? 13.733 10.097 -3.191 1.00 47.97 225 MET A C 1
ATOM 1692 O O . MET A 1 225 ? 14.578 9.501 -3.847 1.00 47.97 225 MET A O 1
ATOM 1696 N N . GLY A 1 226 ? 12.443 9.753 -3.209 1.00 48.53 226 GLY A N 1
ATOM 1697 C CA . GLY A 1 226 ? 11.899 8.684 -4.047 1.00 48.53 226 GLY A CA 1
ATOM 1698 C C . GLY A 1 226 ? 12.073 8.980 -5.537 1.00 48.53 226 GLY A C 1
ATOM 1699 O O . GLY A 1 226 ? 12.540 8.127 -6.287 1.00 48.53 226 GLY A O 1
ATOM 1700 N N . MET A 1 227 ? 11.803 10.216 -5.965 1.00 54.31 227 MET A N 1
ATOM 1701 C CA . MET A 1 227 ? 12.027 10.656 -7.346 1.00 54.31 227 MET A CA 1
ATOM 1702 C C . MET A 1 227 ? 13.514 10.716 -7.705 1.00 54.31 227 MET A C 1
ATOM 1704 O O . MET A 1 227 ? 13.900 10.253 -8.774 1.00 54.31 227 MET A O 1
ATOM 1708 N N . ALA A 1 228 ? 14.362 11.230 -6.812 1.00 54.88 228 ALA A N 1
ATOM 1709 C CA . ALA A 1 228 ? 15.810 11.250 -7.000 1.00 54.88 228 ALA A CA 1
ATOM 1710 C C . ALA A 1 228 ? 16.386 9.832 -7.054 1.00 54.88 228 ALA A C 1
ATOM 1712 O O . ALA A 1 228 ? 17.268 9.570 -7.864 1.00 54.88 228 ALA A O 1
ATOM 1713 N N . PHE A 1 229 ? 15.867 8.906 -6.245 1.00 54.31 229 PHE A N 1
ATOM 1714 C CA . PHE A 1 229 ? 16.213 7.492 -6.314 1.00 54.31 229 PHE A CA 1
ATOM 1715 C C . PHE A 1 229 ? 15.774 6.888 -7.648 1.00 54.31 229 PHE A C 1
ATOM 1717 O O . PHE A 1 229 ? 16.562 6.199 -8.282 1.00 54.31 229 PHE A O 1
ATOM 1724 N N . ASN A 1 230 ? 14.571 7.198 -8.131 1.00 54.41 230 ASN A N 1
ATOM 1725 C CA . ASN A 1 230 ? 14.090 6.697 -9.417 1.00 54.41 230 ASN A CA 1
ATOM 1726 C C . ASN A 1 230 ? 14.922 7.245 -10.595 1.00 54.41 230 ASN A C 1
ATOM 1728 O O . ASN A 1 230 ? 15.342 6.490 -11.467 1.00 54.41 230 ASN A O 1
ATOM 1732 N N . GLN A 1 231 ? 15.265 8.537 -10.573 1.00 59.41 231 GLN A N 1
ATOM 1733 C CA . GLN A 1 231 ? 16.173 9.163 -11.544 1.00 59.41 231 GLN A CA 1
ATOM 1734 C C . GLN A 1 231 ? 17.589 8.579 -11.464 1.00 59.41 231 GLN A C 1
ATOM 1736 O O . GLN A 1 231 ? 18.203 8.303 -12.490 1.00 59.41 231 GLN A O 1
ATOM 1741 N N . MET A 1 232 ? 18.091 8.333 -10.255 1.00 62.22 232 MET A N 1
ATOM 1742 C CA . MET A 1 232 ? 19.371 7.667 -10.022 1.00 62.22 232 MET A CA 1
ATOM 1743 C C . MET A 1 232 ? 19.360 6.232 -10.569 1.00 62.22 232 MET A C 1
ATOM 1745 O O . MET A 1 232 ? 20.318 5.813 -11.205 1.00 62.22 232 MET A O 1
ATOM 1749 N N . MET A 1 233 ? 18.274 5.487 -10.370 1.00 61.88 233 MET A N 1
ATOM 1750 C CA . MET A 1 233 ? 18.106 4.127 -10.888 1.00 61.88 233 MET A CA 1
ATOM 1751 C C . MET A 1 233 ? 17.849 4.088 -12.398 1.00 61.88 233 MET A C 1
ATOM 1753 O O . MET A 1 233 ? 18.043 3.036 -13.007 1.00 61.88 233 MET A O 1
ATOM 1757 N N . ALA A 1 234 ? 17.432 5.198 -13.007 1.00 63.75 234 ALA A N 1
ATOM 1758 C CA . ALA A 1 234 ? 17.309 5.359 -14.453 1.00 63.75 234 ALA A CA 1
ATOM 1759 C C . ALA A 1 234 ? 18.624 5.802 -15.124 1.00 63.75 234 ALA A C 1
ATOM 1761 O O . ALA A 1 234 ? 18.790 5.597 -16.325 1.00 63.75 234 ALA A O 1
ATOM 1762 N N . ASP A 1 235 ? 19.571 6.369 -14.369 1.00 71.25 235 ASP A N 1
ATOM 1763 C CA . ASP A 1 235 ? 20.873 6.803 -14.879 1.00 71.25 235 ASP A CA 1
ATOM 1764 C C . ASP A 1 235 ? 21.780 5.606 -15.209 1.00 71.25 235 ASP A C 1
ATOM 1766 O O . ASP A 1 235 ? 22.139 4.808 -14.342 1.00 71.25 235 ASP A O 1
ATOM 1770 N N . GLU A 1 236 ? 22.204 5.491 -16.470 1.00 72.38 236 GLU A N 1
ATOM 1771 C CA . GLU A 1 236 ? 23.043 4.380 -16.942 1.00 72.38 236 GLU A CA 1
ATOM 1772 C C . GLU A 1 236 ? 24.375 4.254 -16.183 1.00 72.38 236 GLU A C 1
ATOM 1774 O O . GLU A 1 236 ? 24.879 3.144 -16.001 1.00 72.38 236 GLU A O 1
ATOM 1779 N N . THR A 1 237 ? 24.943 5.365 -15.706 1.00 75.06 237 THR A N 1
ATOM 1780 C CA . THR A 1 237 ? 26.217 5.372 -14.974 1.00 75.06 237 THR A CA 1
ATOM 1781 C C . THR A 1 237 ? 26.046 4.765 -13.589 1.00 75.06 237 THR A C 1
ATOM 1783 O O . THR A 1 237 ? 26.873 3.960 -13.163 1.00 75.06 237 THR A O 1
ATOM 1786 N N . ILE A 1 238 ? 24.972 5.123 -12.882 1.00 72.00 238 ILE A N 1
ATOM 1787 C CA . ILE A 1 238 ? 24.675 4.553 -11.565 1.00 72.00 238 ILE A CA 1
ATOM 1788 C C . ILE A 1 238 ? 24.226 3.099 -11.691 1.00 72.00 238 ILE A C 1
ATOM 1790 O O . ILE A 1 238 ? 24.677 2.254 -10.919 1.00 72.00 238 ILE A O 1
ATOM 1794 N N . ARG A 1 239 ? 23.421 2.769 -12.705 1.00 71.56 239 ARG A N 1
ATOM 1795 C CA . ARG A 1 239 ? 23.055 1.377 -12.997 1.00 71.56 239 ARG A CA 1
ATOM 1796 C C . ARG A 1 239 ? 24.289 0.510 -13.226 1.00 71.56 239 ARG A C 1
ATOM 1798 O O . ARG A 1 239 ? 24.388 -0.547 -12.618 1.00 71.56 239 ARG A O 1
ATOM 1805 N N . ALA A 1 240 ? 25.262 0.978 -14.009 1.00 78.12 240 ALA A N 1
ATOM 1806 C CA . ALA A 1 240 ? 26.518 0.258 -14.230 1.00 78.12 240 ALA A CA 1
ATOM 1807 C C . ALA A 1 240 ? 27.363 0.092 -12.951 1.00 78.12 240 ALA A C 1
ATOM 1809 O O . ALA A 1 240 ? 28.137 -0.857 -12.845 1.00 78.12 240 ALA A O 1
ATOM 1810 N N . LEU A 1 241 ? 27.233 1.003 -11.979 1.00 79.38 241 LEU A N 1
ATOM 1811 C CA . LEU A 1 241 ? 27.883 0.880 -10.670 1.00 79.38 241 LEU A CA 1
ATOM 1812 C C . LEU A 1 241 ? 27.182 -0.129 -9.754 1.00 79.38 241 LEU A C 1
ATOM 1814 O O . LEU A 1 241 ? 27.857 -0.756 -8.942 1.00 79.38 241 LEU A O 1
ATOM 1818 N N . LEU A 1 242 ? 25.860 -0.267 -9.870 1.00 75.25 242 LEU A N 1
ATOM 1819 C CA . LEU A 1 242 ? 25.050 -1.196 -9.078 1.00 75.25 242 LEU A CA 1
ATOM 1820 C C . LEU A 1 242 ? 25.012 -2.609 -9.670 1.00 75.25 242 LEU A C 1
ATOM 1822 O O . LEU A 1 242 ? 24.865 -3.562 -8.916 1.00 75.25 242 LEU A O 1
ATOM 1826 N N . ASP A 1 243 ? 25.193 -2.752 -10.983 1.00 75.88 243 ASP A N 1
ATOM 1827 C CA . ASP A 1 243 ? 25.165 -4.030 -11.709 1.00 75.88 243 ASP A CA 1
ATOM 1828 C C . ASP A 1 243 ? 26.011 -5.150 -11.058 1.00 75.88 243 ASP A C 1
ATOM 1830 O O . ASP A 1 243 ? 25.510 -6.263 -10.927 1.00 75.88 243 ASP A O 1
ATOM 1834 N N . PRO A 1 244 ? 27.231 -4.899 -10.529 1.00 80.69 244 PRO A N 1
ATOM 1835 C CA . PRO A 1 244 ? 28.020 -5.932 -9.848 1.00 80.69 244 PRO A CA 1
ATOM 1836 C C . PRO A 1 244 ? 27.434 -6.412 -8.511 1.00 80.69 244 PRO A C 1
ATOM 1838 O O . PRO A 1 244 ? 27.846 -7.456 -8.008 1.00 80.69 244 PRO A O 1
ATOM 1841 N N . TYR A 1 245 ? 26.540 -5.627 -7.912 1.00 79.06 245 TYR A N 1
ATOM 1842 C CA . TYR A 1 245 ? 25.936 -5.867 -6.601 1.00 79.06 245 TYR A CA 1
ATOM 1843 C C . TYR A 1 245 ? 24.511 -6.412 -6.705 1.00 79.06 245 TYR A C 1
ATOM 1845 O O . TYR A 1 245 ? 23.954 -6.858 -5.705 1.00 79.06 245 TYR A O 1
ATOM 1853 N N . VAL A 1 246 ? 23.916 -6.378 -7.900 1.00 79.12 246 VAL A N 1
ATOM 1854 C CA . VAL A 1 246 ? 22.572 -6.887 -8.165 1.00 79.12 246 VAL A CA 1
ATOM 1855 C C . VAL A 1 246 ? 22.684 -8.239 -8.858 1.00 79.12 246 VAL A C 1
ATOM 1857 O O . VAL A 1 246 ? 23.202 -8.343 -9.966 1.00 79.12 246 VAL A O 1
ATOM 1860 N N . THR A 1 247 ? 22.153 -9.286 -8.235 1.00 81.81 247 THR A N 1
ATOM 1861 C CA . THR A 1 247 ? 22.027 -10.603 -8.865 1.00 81.81 247 THR A CA 1
ATOM 1862 C C . THR A 1 247 ? 20.568 -10.899 -9.164 1.00 81.81 247 THR A C 1
ATOM 1864 O O . THR A 1 247 ? 19.692 -10.670 -8.330 1.00 81.81 247 THR A O 1
ATOM 1867 N N . VAL A 1 248 ? 20.301 -11.410 -10.366 1.00 85.81 248 VAL A N 1
ATOM 1868 C CA . VAL A 1 248 ? 18.965 -11.853 -10.774 1.00 85.81 248 VAL A CA 1
ATOM 1869 C C . VAL A 1 248 ? 19.045 -13.306 -11.215 1.00 85.81 248 VAL A C 1
ATOM 1871 O O . VAL A 1 248 ? 19.807 -13.650 -12.115 1.00 85.81 248 VAL A O 1
ATOM 1874 N N . GLU A 1 249 ? 18.272 -14.163 -10.556 1.00 89.56 249 GLU A N 1
ATOM 1875 C CA . GLU A 1 249 ? 18.264 -15.609 -10.770 1.00 89.56 249 GLU A CA 1
ATOM 1876 C C . GLU A 1 249 ? 16.865 -16.077 -11.186 1.00 89.56 249 GLU A C 1
ATOM 1878 O O . GLU A 1 249 ? 15.873 -15.754 -10.526 1.00 89.56 249 GLU A O 1
ATOM 1883 N N . ARG A 1 250 ? 16.773 -16.885 -12.250 1.00 90.50 250 ARG A N 1
ATOM 1884 C CA . ARG A 1 250 ? 15.542 -17.604 -12.604 1.00 90.50 250 ARG A CA 1
ATOM 1885 C C . ARG A 1 250 ? 15.373 -18.802 -11.672 1.00 90.50 250 ARG A C 1
ATOM 1887 O O . ARG A 1 250 ? 16.254 -19.656 -11.564 1.00 90.50 250 ARG A O 1
ATOM 1894 N N . LEU A 1 251 ? 14.234 -18.859 -10.993 1.00 92.19 251 LEU A N 1
ATOM 1895 C CA . LEU A 1 251 ? 13.810 -19.986 -10.171 1.00 92.19 251 LEU A CA 1
ATOM 1896 C C . LEU A 1 251 ? 12.907 -20.9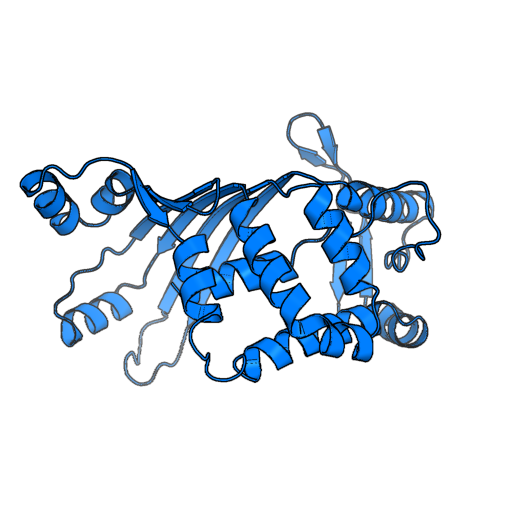33 -10.975 1.00 92.19 251 LEU A C 1
ATOM 1898 O O . LEU A 1 251 ? 12.647 -20.726 -12.159 1.00 92.19 251 LEU A O 1
ATOM 1902 N N . ALA A 1 252 ? 12.457 -22.012 -10.332 1.00 92.88 252 ALA A N 1
ATOM 1903 C CA . ALA A 1 252 ? 11.490 -22.916 -10.939 1.00 92.88 252 ALA A CA 1
ATOM 1904 C C . ALA A 1 252 ? 10.165 -22.186 -11.196 1.00 92.88 252 ALA A C 1
ATOM 1906 O O . ALA A 1 252 ? 9.678 -21.471 -10.322 1.00 92.88 252 ALA A O 1
ATOM 1907 N N . ASP A 1 253 ? 9.596 -22.402 -12.380 1.00 91.81 253 ASP A N 1
ATOM 1908 C CA . ASP A 1 253 ? 8.283 -21.869 -12.728 1.00 91.81 253 ASP A CA 1
ATOM 1909 C C . ASP A 1 253 ? 7.207 -22.433 -11.802 1.00 91.81 253 ASP A C 1
ATOM 1911 O O . ASP A 1 253 ? 7.251 -23.595 -11.381 1.00 91.81 253 ASP A O 1
ATOM 1915 N N . GLU A 1 254 ? 6.223 -21.595 -11.519 1.00 93.25 254 GLU A N 1
ATOM 1916 C CA . GLU A 1 254 ? 5.077 -21.910 -10.681 1.00 93.25 254 GLU A CA 1
ATOM 1917 C C . GLU A 1 254 ? 3.789 -21.875 -11.504 1.00 93.25 254 GLU A C 1
ATOM 1919 O O . GLU A 1 254 ? 3.745 -21.385 -12.632 1.00 93.25 254 GLU A O 1
ATOM 1924 N N . GLU A 1 255 ? 2.714 -22.390 -10.920 1.00 90.94 255 GLU A N 1
ATOM 1925 C CA . GLU A 1 255 ? 1.360 -22.184 -11.415 1.00 90.94 255 GLU A CA 1
ATOM 1926 C C . GLU A 1 255 ? 0.606 -21.366 -10.366 1.00 90.94 255 GLU A C 1
ATOM 1928 O O . GLU A 1 255 ? 0.567 -21.747 -9.194 1.00 90.94 255 GLU A O 1
ATOM 1933 N N . ARG A 1 256 ? 0.024 -20.238 -10.775 1.00 81.38 256 ARG A N 1
ATOM 1934 C CA . ARG A 1 256 ? -0.844 -19.413 -9.927 1.00 81.38 256 ARG A CA 1
ATOM 1935 C C . ARG A 1 256 ? -2.168 -19.231 -10.645 1.00 81.38 256 ARG A C 1
ATOM 1937 O O . ARG A 1 256 ? -2.184 -18.827 -11.802 1.00 81.38 256 ARG A O 1
ATOM 1944 N N . ASP A 1 257 ? -3.260 -19.617 -9.992 1.00 80.94 257 ASP A N 1
ATOM 1945 C CA . ASP A 1 257 ? -4.622 -19.526 -10.537 1.00 80.94 257 ASP A CA 1
ATOM 1946 C C . ASP A 1 257 ? -4.798 -20.156 -11.935 1.00 80.94 257 ASP A C 1
ATOM 1948 O O . ASP A 1 257 ? -5.528 -19.652 -12.787 1.00 80.94 257 ASP A O 1
ATOM 1952 N N . GLY A 1 258 ? -4.120 -21.282 -12.192 1.00 82.25 258 GLY A N 1
ATOM 1953 C CA . GLY A 1 258 ? -4.179 -21.977 -13.484 1.00 82.25 258 GLY A CA 1
ATOM 1954 C C . GLY A 1 258 ? -3.304 -21.366 -14.582 1.00 82.25 258 GLY A C 1
ATOM 1955 O O . GLY A 1 258 ? -3.339 -21.837 -15.721 1.00 82.25 258 GLY A O 1
ATOM 1956 N N . MET A 1 259 ? -2.530 -20.327 -14.264 1.00 79.19 259 MET A N 1
ATOM 1957 C CA . MET A 1 259 ? -1.625 -19.645 -15.184 1.00 79.19 259 MET A CA 1
ATOM 1958 C C . MET A 1 259 ? -0.167 -20.004 -14.862 1.00 79.19 259 MET A C 1
ATOM 1960 O O . MET A 1 259 ? 0.222 -19.977 -13.692 1.00 79.19 259 MET A O 1
ATOM 1964 N N . PRO A 1 260 ? 0.664 -20.325 -15.871 1.00 87.50 260 PRO A N 1
ATOM 1965 C CA . PRO A 1 260 ? 2.094 -20.517 -15.663 1.00 87.50 260 PRO A CA 1
ATOM 1966 C C . PRO A 1 260 ? 2.767 -19.179 -15.333 1.00 87.50 260 PRO A C 1
ATOM 1968 O O . PRO A 1 260 ? 2.533 -18.177 -16.010 1.00 87.50 260 PRO A O 1
ATOM 1971 N N . VAL A 1 261 ? 3.626 -19.174 -14.316 1.00 86.50 261 VAL A N 1
ATOM 1972 C CA . VAL A 1 261 ? 4.330 -17.991 -13.812 1.00 86.50 261 VAL A CA 1
ATOM 1973 C C . VAL A 1 261 ? 5.831 -18.259 -13.781 1.00 86.50 261 VAL A C 1
ATOM 1975 O O . VAL A 1 261 ? 6.296 -19.203 -13.144 1.00 86.50 261 VAL A O 1
ATOM 1978 N N . ALA A 1 262 ? 6.595 -17.395 -14.446 1.00 89.75 262 ALA A N 1
ATOM 1979 C CA . ALA A 1 262 ? 8.047 -17.361 -14.332 1.00 89.75 262 ALA A CA 1
ATOM 1980 C C . ALA A 1 262 ? 8.450 -16.692 -13.011 1.00 89.75 262 ALA A C 1
ATOM 1982 O O . ALA A 1 262 ? 7.997 -15.585 -12.714 1.00 89.75 262 ALA A O 1
ATOM 1983 N N . VAL A 1 263 ? 9.306 -17.344 -12.222 1.00 88.06 263 VAL A N 1
ATOM 1984 C CA . VAL A 1 263 ? 9.720 -16.838 -10.905 1.00 88.06 263 VAL A CA 1
ATOM 1985 C C . VAL A 1 263 ? 11.160 -16.347 -10.956 1.00 88.06 263 VAL A C 1
ATOM 1987 O O . VAL A 1 263 ? 12.062 -17.087 -11.340 1.00 88.06 263 VAL A O 1
ATOM 1990 N N . PHE A 1 264 ? 11.394 -15.116 -10.511 1.00 85.88 264 PHE A N 1
ATOM 1991 C CA . PHE A 1 264 ? 12.726 -14.520 -10.448 1.00 85.88 264 PHE A CA 1
ATOM 1992 C C . PHE A 1 264 ? 13.066 -14.119 -9.017 1.00 85.88 264 PHE A C 1
ATOM 1994 O O . PHE A 1 264 ? 12.210 -13.639 -8.272 1.00 85.88 264 PHE A O 1
ATOM 2001 N N . ARG A 1 265 ? 14.328 -14.301 -8.633 1.00 81.56 265 ARG A N 1
ATOM 2002 C CA . ARG A 1 265 ? 14.891 -13.769 -7.393 1.00 81.56 265 ARG A CA 1
ATOM 2003 C C . ARG A 1 265 ? 15.874 -12.666 -7.735 1.00 81.56 265 ARG A C 1
ATOM 2005 O O . ARG A 1 265 ? 16.885 -12.936 -8.373 1.00 81.56 265 ARG A O 1
ATOM 2012 N N . THR A 1 266 ? 15.607 -11.469 -7.233 1.00 78.38 266 THR A N 1
ATOM 2013 C CA . THR A 1 266 ? 16.552 -10.351 -7.264 1.00 78.38 266 THR A CA 1
ATOM 2014 C C . THR A 1 266 ? 17.179 -10.202 -5.886 1.00 78.38 266 THR A C 1
ATOM 2016 O O . THR A 1 266 ? 16.458 -10.131 -4.891 1.00 78.38 266 THR A O 1
ATOM 2019 N N . SER A 1 267 ? 18.505 -10.157 -5.817 1.00 76.25 267 SER A N 1
ATOM 2020 C CA . SER A 1 267 ? 19.250 -9.900 -4.582 1.00 76.25 267 SER A CA 1
ATOM 2021 C C . SER A 1 267 ? 20.156 -8.694 -4.781 1.00 76.25 267 SER A C 1
ATOM 2023 O O . SER A 1 267 ? 20.682 -8.489 -5.872 1.00 76.25 267 SER A O 1
ATOM 2025 N N . VAL A 1 268 ? 20.335 -7.903 -3.726 1.00 73.31 268 VAL A N 1
ATOM 2026 C CA . VAL A 1 268 ? 21.276 -6.781 -3.705 1.00 73.31 268 VAL A CA 1
ATOM 2027 C C . VAL A 1 268 ? 22.240 -7.012 -2.548 1.00 73.31 268 VAL A C 1
ATOM 2029 O O . VAL A 1 268 ? 21.795 -7.162 -1.410 1.00 73.31 268 VAL A O 1
ATOM 2032 N N . ASP A 1 269 ? 23.535 -7.076 -2.841 1.00 73.38 269 ASP A N 1
ATOM 2033 C CA . ASP A 1 269 ? 24.604 -7.223 -1.849 1.00 73.38 269 ASP A CA 1
ATOM 2034 C C . ASP A 1 269 ? 25.269 -5.853 -1.634 1.00 73.38 269 ASP A C 1
ATOM 2036 O O . ASP A 1 269 ? 26.008 -5.386 -2.499 1.00 73.38 269 ASP A O 1
ATOM 2040 N N . LEU A 1 270 ? 24.922 -5.166 -0.536 1.00 54.62 270 LEU A N 1
ATOM 2041 C CA . LEU A 1 270 ? 25.387 -3.807 -0.198 1.00 54.62 270 LEU A CA 1
ATOM 2042 C C . LEU A 1 270 ? 26.502 -3.813 0.854 1.00 54.62 270 LEU A C 1
ATOM 2044 O O . LEU A 1 270 ? 26.324 -4.469 1.906 1.00 54.62 270 LEU A O 1
#

pLDDT: mean 72.85, std 16.94, range [30.52, 93.56]

Foldseek 3Di:
DVVVVVVVVVVVLVQQAADEDDDDPDPGAQQDQQQPHDPVVSVVSRVVSRVSNQDQKDKDKDWDWDWDACPPVLDPDTWIKIKIKIKMKGWDSVLSVVVNVQLPDDPVVCVVCVVVVLVSVLVRLQAMWMKMKMKIAGGPSVQVVCCVPPVDRFARMAIWIWIRYRQKIKTFQVSRCVRPVVSVVVCVVVVNHTIDIDNRSVVSVVCVPPPHPPDPVVVVVVVVVSSVVSVCCSDPVSVVVQSVQKDKDWDDWDADPNDIGTDIDIGGHD

Sequence (270 aa):
MELLAMLILSIAMWLPGAGAPEQREVPPLPPPFCGELDAADCQLLADSQELMAGVESMTMALQVDAAMRGIPELADEDLMFGMSMDMSVHLDPAFNEQMRALAMSGPEELLAAQDELAQMVVDFYDTLAMDMDMEMMLPGALLQVLEAEEDVVLPETMIYQTRMVDGYVYVNLDVLAESIPELGAEMASEGIEGWIGFDFVGQLEQQMSGAAPAPNTSTLESMQMGMAFNQMMADETIRALLDPYVTVERLADEERDGMPVAVFRTSVDL

Secondary structure (DSSP, 8-state):
-HHHHHHHHHHHTT-------SSS-PPPPPPPP-TT--HHHHHHHHHHHHHHTT-SEEEEEEEEEEEE---TTSTT--EEEEEEEEEEEE--HHHHHHHHHHHTS-HHHHHHTHHHHHHHHHHHHHH-EEEEEEEEE--HHHHHHHHHHH-----SEEEEEEEEETTEEEEEHHHHHHH-HHHHHHHHHHT--SEEEEEHHHHHHHHHHS---SS-HHHHHHHHHHHHHHHHHH-HHHHHHHGGGEEEEE---EEETTEEE--EEEEE--